Protein AF-A0A1C6A1F1-F1 (afdb_monomer_lite)

Sequence (235 aa):
MSYYTTGSGSIMLRIPSDTARRQLYDDLLGRYDRLCSEEMSQCGEQMAKSVQGEYQRRKCQMKRYDDPLWWLTTVLNDVGFVELERGMETDDFFIEMTYSGNYDERTVMDVLDMLVPYTQEGCISYIGEDNTYWRHQFVDGVWVKLRGQICYETPEQCRCQTFPQTHANLERLISEIRRHAIYDNRPYEKKARVLLEAYDQMDPDGVLLALTGRRLYEHEAAAGLWKEDKQEDKP

Foldseek 3Di:
DFWWKKKKKKFWFAQPDPVSLVVLLVLLLVVLVVVLVVVCVVDDPVCNVVSVVVSVVLNVQLVPDSDPQSNCQSLQVVQFKDDWDADDDDPIGMTIIIGGTGHDPVSNVSSVLSRLVGTPWMKMWMATPVRQIWMWTDDPSDTFIKHFDFAQDDDPPDPFDRQDPDPVSVVVLVVVLVVQLVPPPPD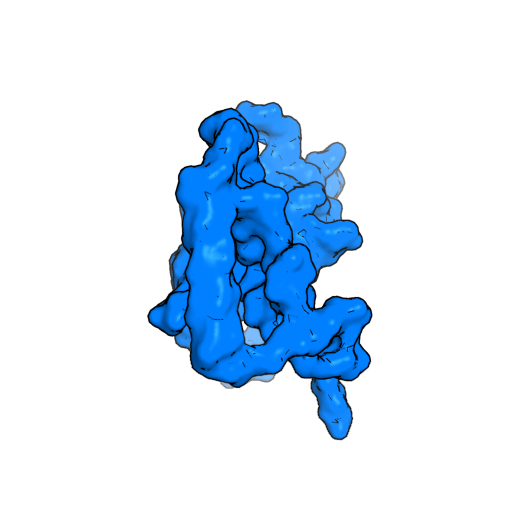PVQLVVQCVVCVVQVFPQSNSCSRRVGGVSVVRTDTGIDTDPPPPPDD

Secondary structure (DSSP, 8-state):
--EEEEEEEEEEE---SHHHHHHHHHHHHHHHHHHHHHHHHHS-HHHHHHHHHHHHHHHHHHTTSS-HHHHHHHHHHTTTEEEEEE-SS-SSEEEEEEEEEEE-HHHHHHHHHHHTTTEEEEEEEEEETT--EEEEEEETTEEEEEEEEEE---TTS-SS------HHHHHHHHHHHHHHHHT--S-HHHHHHHHHHHHHHT-HHHHHHHHHSS-GGGGT-EEEEEE--------

pLDDT: mean 81.48, std 15.09, range [32.06, 96.69]

Radius of gyration: 22.47 Å; chains: 1; bounding box: 50×49×61 Å

Structure (mmCIF, N/CA/C/O backbone):
data_AF-A0A1C6A1F1-F1
#
_entry.id   AF-A0A1C6A1F1-F1
#
loop_
_atom_site.group_PDB
_atom_site.id
_atom_site.type_symbol
_atom_site.label_atom_id
_atom_site.label_alt_id
_atom_site.label_comp_id
_atom_site.label_asym_id
_atom_site.label_entity_id
_atom_site.label_seq_id
_atom_site.pdbx_PDB_ins_code
_atom_site.Cartn_x
_atom_site.Cartn_y
_atom_site.Cartn_z
_atom_site.occupancy
_atom_site.B_iso_or_equiv
_atom_site.auth_seq_id
_atom_site.auth_comp_id
_atom_site.auth_asym_id
_atom_site.auth_atom_id
_atom_site.pdbx_PDB_model_num
ATOM 1 N N . MET A 1 1 ? 4.855 -14.636 12.598 1.00 49.34 1 MET A N 1
ATOM 2 C CA . MET A 1 1 ? 6.266 -14.254 12.822 1.00 49.34 1 MET A CA 1
ATOM 3 C C . MET A 1 1 ? 6.369 -12.786 12.469 1.00 49.34 1 MET A C 1
ATOM 5 O O . MET A 1 1 ? 5.962 -12.449 11.368 1.00 49.34 1 MET A O 1
ATOM 9 N N . SER A 1 2 ? 6.792 -11.925 13.395 1.00 55.84 2 SER A N 1
ATOM 10 C CA . SER A 1 2 ? 6.987 -10.502 13.102 1.00 55.84 2 SER A CA 1
ATOM 11 C C . SER A 1 2 ? 8.322 -10.327 12.390 1.00 55.84 2 SER A C 1
ATOM 13 O O . SER A 1 2 ? 9.361 -10.591 12.990 1.00 55.84 2 SER A O 1
ATOM 15 N N . TYR A 1 3 ? 8.282 -9.916 11.128 1.00 68.94 3 TYR A N 1
ATOM 16 C CA . TYR A 1 3 ? 9.466 -9.475 10.400 1.00 68.94 3 TYR A CA 1
ATOM 17 C C . TYR A 1 3 ? 9.586 -7.969 10.582 1.00 68.94 3 TYR A C 1
ATOM 19 O O . TYR A 1 3 ? 8.617 -7.247 10.332 1.00 68.94 3 TYR A O 1
ATOM 27 N N . TYR A 1 4 ? 10.744 -7.489 11.034 1.00 85.88 4 TYR A N 1
ATOM 28 C CA . TYR A 1 4 ? 10.993 -6.056 11.013 1.00 85.88 4 TYR A CA 1
ATOM 29 C C . TYR A 1 4 ? 11.152 -5.617 9.560 1.00 85.88 4 TYR A C 1
ATOM 31 O O . TYR A 1 4 ? 11.899 -6.232 8.793 1.00 85.88 4 TYR A O 1
ATOM 39 N N . THR A 1 5 ? 10.431 -4.568 9.178 1.00 88.12 5 THR A N 1
ATOM 40 C CA . THR A 1 5 ? 10.482 -4.034 7.821 1.00 88.12 5 THR A CA 1
ATOM 41 C C . THR A 1 5 ? 10.516 -2.521 7.844 1.00 88.12 5 THR A C 1
ATOM 43 O O . THR A 1 5 ? 9.922 -1.876 8.715 1.00 88.12 5 THR A O 1
ATOM 46 N N . THR A 1 6 ? 11.200 -1.964 6.857 1.00 90.69 6 THR A N 1
ATOM 47 C CA . THR A 1 6 ? 11.089 -0.554 6.503 1.00 90.69 6 THR A CA 1
ATOM 48 C C . THR A 1 6 ? 10.439 -0.437 5.139 1.00 90.69 6 THR A C 1
ATOM 50 O O . THR A 1 6 ? 10.477 -1.365 4.334 1.00 90.69 6 THR A O 1
ATOM 53 N N . GLY A 1 7 ? 9.813 0.693 4.863 1.00 88.06 7 GLY A N 1
ATOM 54 C CA . GLY A 1 7 ? 9.136 0.884 3.597 1.00 88.06 7 GLY A CA 1
ATOM 55 C C . GLY A 1 7 ? 8.760 2.326 3.357 1.00 88.06 7 GLY A C 1
ATOM 56 O O . GLY A 1 7 ? 8.962 3.195 4.203 1.00 88.06 7 GLY A O 1
ATOM 57 N N . SER A 1 8 ? 8.200 2.565 2.188 1.00 89.62 8 SER A N 1
ATOM 58 C CA . SER A 1 8 ? 7.602 3.839 1.828 1.00 89.62 8 SER A CA 1
ATOM 59 C C . SER A 1 8 ? 6.504 3.609 0.810 1.00 89.62 8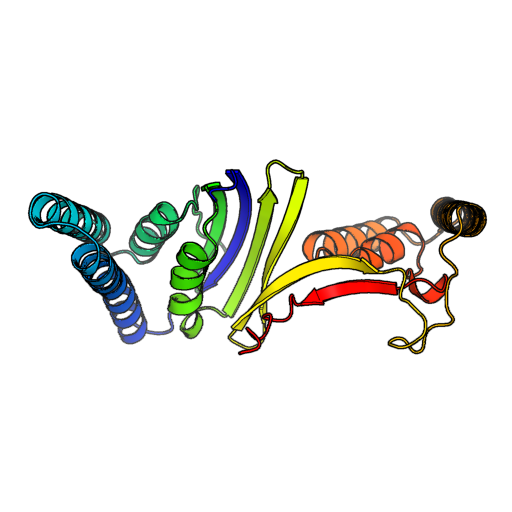 SER A C 1
ATOM 61 O O . SER A 1 8 ? 6.456 2.579 0.129 1.00 89.62 8 SER A O 1
ATOM 63 N N . GLY A 1 9 ? 5.597 4.562 0.707 1.00 88.62 9 GLY A N 1
ATOM 64 C CA . GLY A 1 9 ? 4.528 4.485 -0.258 1.00 88.62 9 GLY A CA 1
ATOM 65 C C . GLY A 1 9 ? 3.781 5.786 -0.404 1.00 88.62 9 GLY A C 1
ATOM 66 O O . GLY A 1 9 ? 3.998 6.753 0.325 1.00 88.62 9 GLY A O 1
ATOM 67 N N . SER A 1 10 ? 2.868 5.769 -1.356 1.00 90.38 10 SER A N 1
ATOM 68 C CA . SER A 1 10 ? 1.896 6.820 -1.545 1.00 90.38 10 SER A CA 1
ATOM 69 C C . SER A 1 10 ? 0.528 6.222 -1.818 1.00 90.38 10 SER A C 1
ATOM 71 O O . SER A 1 10 ? 0.393 5.134 -2.388 1.00 90.38 10 SER A O 1
ATOM 73 N N . ILE A 1 11 ? -0.503 6.934 -1.382 1.00 91.50 11 ILE A N 1
ATOM 74 C CA . ILE A 1 11 ? -1.892 6.621 -1.696 1.00 91.50 11 ILE A CA 1
ATOM 75 C C . ILE A 1 11 ? -2.579 7.918 -2.094 1.00 91.50 11 ILE A C 1
ATOM 77 O O . ILE A 1 11 ? -2.471 8.927 -1.400 1.00 91.50 11 ILE A O 1
ATOM 81 N N . MET A 1 12 ? -3.310 7.883 -3.201 1.00 90.94 12 MET A N 1
ATOM 82 C CA . MET A 1 12 ? -4.209 8.950 -3.609 1.00 90.94 12 MET A CA 1
ATOM 83 C C . MET A 1 12 ? -5.640 8.535 -3.284 1.00 90.94 12 MET A C 1
ATOM 85 O O . MET A 1 12 ? -6.178 7.607 -3.889 1.00 90.94 12 MET A O 1
ATOM 89 N N . LEU A 1 13 ? -6.262 9.226 -2.331 1.00 91.25 13 LEU A N 1
ATOM 90 C CA . LEU A 1 13 ? -7.656 9.012 -1.951 1.00 91.25 13 LEU A CA 1
ATOM 91 C C . LEU A 1 13 ? -8.539 10.142 -2.487 1.00 91.25 13 LEU A C 1
ATOM 93 O O . LEU A 1 13 ? -8.221 11.321 -2.349 1.00 91.25 13 LEU A O 1
ATOM 97 N N . ARG A 1 14 ? -9.707 9.795 -3.019 1.00 90.06 14 ARG A N 1
ATOM 98 C CA . ARG A 1 14 ? -10.750 10.739 -3.418 1.00 90.06 14 ARG A CA 1
ATOM 99 C C . ARG A 1 14 ? -11.950 10.592 -2.494 1.00 90.06 14 ARG A C 1
ATOM 101 O O . ARG A 1 14 ? -12.587 9.544 -2.443 1.00 90.06 14 ARG A O 1
ATOM 108 N N . ILE A 1 15 ? -12.287 11.670 -1.787 1.00 88.44 15 ILE A N 1
ATOM 109 C CA . ILE A 1 15 ? -13.460 11.742 -0.904 1.00 88.44 15 ILE A CA 1
ATOM 110 C C . ILE A 1 15 ? -14.465 12.708 -1.550 1.00 88.44 15 ILE A C 1
ATOM 112 O O . ILE A 1 15 ? -14.419 13.909 -1.295 1.00 88.44 15 ILE A O 1
ATOM 116 N N . PRO A 1 16 ? -15.367 12.221 -2.422 1.00 84.12 16 PRO A N 1
ATOM 117 C CA . PRO A 1 16 ? -16.111 13.075 -3.353 1.00 84.12 16 PRO A CA 1
ATOM 118 C C . PRO A 1 16 ? -17.238 13.897 -2.707 1.00 84.12 16 PRO A C 1
ATOM 120 O O . PRO A 1 16 ? -17.856 14.721 -3.375 1.00 84.12 16 PRO A O 1
ATOM 123 N N . SER A 1 17 ? -17.583 13.640 -1.441 1.00 88.44 17 SER A N 1
ATOM 124 C CA . SER A 1 17 ? -18.685 14.324 -0.758 1.00 88.44 17 SER A CA 1
ATOM 125 C C . SER A 1 17 ? -18.571 14.251 0.764 1.00 88.44 17 SER A C 1
ATOM 127 O O . SER A 1 17 ? -17.904 13.371 1.307 1.00 88.44 17 SER A O 1
ATOM 129 N N . ASP A 1 18 ? -19.325 15.101 1.468 1.00 89.50 18 ASP A N 1
ATOM 130 C CA . ASP A 1 18 ? -19.493 15.000 2.925 1.00 89.50 18 ASP A CA 1
ATOM 131 C C . ASP A 1 18 ? -20.097 13.662 3.372 1.00 89.50 18 ASP A C 1
ATOM 133 O O . ASP A 1 18 ? -19.816 13.192 4.472 1.00 89.50 18 ASP A O 1
ATOM 137 N N . THR A 1 19 ? -20.914 13.029 2.526 1.00 93.94 19 THR A N 1
ATOM 138 C CA . THR A 1 19 ? -21.465 11.698 2.821 1.00 93.94 19 THR A CA 1
ATOM 139 C C . THR A 1 19 ? -20.358 10.649 2.793 1.00 93.94 19 THR A C 1
ATOM 141 O O . THR A 1 19 ? -20.252 9.861 3.725 1.00 93.94 19 THR A O 1
ATOM 144 N N . ALA A 1 20 ? -19.483 10.694 1.783 1.00 91.94 20 ALA A N 1
ATOM 145 C CA . ALA A 1 20 ? -18.309 9.825 1.708 1.00 91.94 20 ALA A CA 1
ATOM 146 C C . ALA A 1 20 ? -17.328 10.090 2.863 1.00 91.94 20 ALA A C 1
ATOM 148 O O . ALA A 1 20 ? -16.776 9.153 3.426 1.00 91.94 20 ALA A O 1
ATOM 149 N N . ARG A 1 21 ? -17.163 11.355 3.275 1.00 92.75 21 ARG A N 1
ATOM 150 C CA . ARG A 1 21 ? -16.338 11.729 4.435 1.00 92.75 21 ARG A CA 1
ATOM 151 C C . ARG A 1 21 ? -16.862 11.121 5.738 1.00 92.75 21 ARG A C 1
ATOM 153 O O . ARG A 1 21 ? -16.075 10.616 6.532 1.00 92.75 21 ARG A O 1
ATOM 160 N N . ARG A 1 22 ? -18.181 11.164 5.956 1.00 94.75 22 ARG A N 1
ATOM 161 C CA . ARG A 1 22 ? -18.829 10.530 7.118 1.00 94.75 22 ARG A CA 1
ATOM 162 C C . ARG A 1 22 ? -18.717 9.012 7.066 1.00 94.75 22 ARG A C 1
ATOM 164 O O . ARG A 1 22 ? -18.390 8.417 8.081 1.00 94.75 22 ARG A O 1
ATOM 171 N N . GLN A 1 23 ? -18.919 8.417 5.891 1.00 96.12 23 GLN A N 1
ATOM 172 C CA . GLN A 1 23 ? -18.768 6.976 5.710 1.00 96.12 23 GLN A CA 1
ATOM 173 C C . GLN A 1 23 ? -17.343 6.524 6.044 1.00 96.12 23 GLN A C 1
ATOM 175 O O . GLN A 1 23 ? -17.185 5.620 6.850 1.00 96.12 23 GLN A O 1
ATOM 180 N N . LEU A 1 24 ? -16.316 7.217 5.536 1.00 95.25 24 LEU A N 1
ATOM 181 C CA . LEU A 1 24 ? -14.918 6.941 5.880 1.00 95.25 24 LEU A CA 1
ATOM 182 C C . LEU A 1 24 ? -14.694 6.998 7.396 1.00 95.25 24 LEU A C 1
ATOM 184 O O . LEU A 1 24 ? -14.075 6.109 7.972 1.00 95.25 24 LEU A O 1
ATOM 188 N N . TYR A 1 25 ? -15.202 8.037 8.056 1.00 95.94 25 TYR A N 1
ATOM 189 C CA . TYR A 1 25 ? -15.083 8.172 9.505 1.00 95.94 25 TYR A CA 1
ATOM 190 C C . TYR A 1 25 ? -15.749 7.011 10.265 1.00 95.94 25 TYR A C 1
ATOM 192 O O . TYR A 1 25 ? -15.160 6.467 11.204 1.00 95.94 25 TYR A O 1
ATOM 200 N N . ASP A 1 26 ? -16.951 6.613 9.848 1.00 96.56 26 ASP A N 1
ATOM 201 C CA . ASP A 1 26 ? -17.691 5.503 10.447 1.00 96.56 26 ASP A CA 1
ATOM 202 C C . ASP A 1 26 ? -17.008 4.151 10.176 1.00 96.56 26 ASP A C 1
ATOM 204 O O . ASP A 1 26 ? -16.921 3.330 11.090 1.00 96.56 26 ASP A O 1
ATOM 208 N N . ASP A 1 27 ? -16.446 3.943 8.982 1.00 96.31 27 ASP A N 1
ATOM 209 C CA . ASP A 1 27 ? -15.674 2.747 8.616 1.00 96.31 27 ASP A CA 1
ATOM 210 C C . ASP A 1 27 ? -14.410 2.620 9.491 1.00 96.31 27 ASP A C 1
ATOM 212 O O . ASP A 1 27 ? -14.129 1.551 10.046 1.00 96.31 27 ASP A O 1
ATOM 216 N N . LEU A 1 28 ? -13.683 3.727 9.700 1.00 96.19 28 LEU A N 1
ATOM 217 C CA . LEU A 1 28 ? -12.496 3.785 10.566 1.00 96.19 28 LEU A CA 1
ATOM 218 C C . LEU A 1 28 ? -12.846 3.510 12.039 1.00 96.19 28 LEU A C 1
ATOM 220 O O . LEU A 1 28 ? -12.138 2.763 12.720 1.00 96.19 28 LEU A O 1
ATOM 224 N N . LEU A 1 29 ? -13.956 4.059 12.550 1.00 96.38 29 LEU A N 1
ATOM 225 C CA . LEU A 1 29 ? -14.439 3.739 13.900 1.00 96.38 29 LEU A CA 1
ATOM 226 C C . LEU A 1 29 ? -14.899 2.283 14.016 1.00 96.38 29 LEU A C 1
ATOM 228 O O . LEU A 1 29 ? -14.601 1.628 15.019 1.00 96.38 29 LEU A O 1
ATOM 232 N N . GLY A 1 30 ? -15.617 1.794 13.006 1.00 96.12 30 GLY A N 1
ATOM 233 C CA . GLY A 1 30 ? -16.132 0.433 12.930 1.00 96.12 30 GLY A CA 1
ATOM 234 C C . GLY A 1 30 ? -15.011 -0.599 12.921 1.00 96.12 30 GLY A C 1
ATOM 235 O O . GLY A 1 30 ? -15.140 -1.646 13.555 1.00 96.12 30 GLY 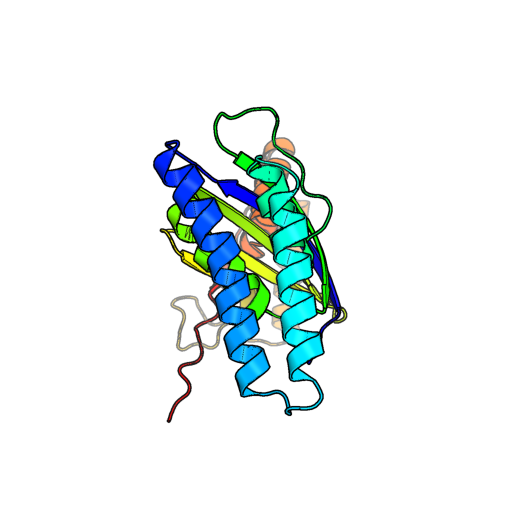A O 1
ATOM 236 N N . ARG A 1 31 ? -13.862 -0.282 12.310 1.00 95.56 31 ARG A N 1
ATOM 237 C CA . ARG A 1 31 ? -12.654 -1.112 12.391 1.00 95.56 31 ARG A CA 1
ATOM 238 C C . ARG A 1 31 ? -12.232 -1.376 13.835 1.00 95.56 31 ARG A C 1
ATOM 240 O O . ARG A 1 31 ? -11.997 -2.530 14.182 1.00 95.56 31 ARG A O 1
ATOM 247 N N . TYR A 1 32 ? -12.174 -0.354 14.691 1.00 96.69 32 TYR A N 1
ATOM 248 C CA . TYR A 1 32 ? -11.817 -0.553 16.100 1.00 96.69 32 TYR A CA 1
ATOM 249 C C . TYR A 1 32 ? -12.825 -1.428 16.848 1.00 96.69 32 TYR A C 1
ATOM 251 O O . TYR A 1 32 ? -12.426 -2.216 17.701 1.00 96.69 32 TYR A O 1
ATOM 259 N N . ASP A 1 33 ? -14.114 -1.322 16.522 1.00 96.00 33 ASP A N 1
ATOM 260 C CA . ASP A 1 33 ? -15.147 -2.171 17.123 1.00 96.00 33 ASP A CA 1
ATOM 261 C C . ASP A 1 33 ? -15.016 -3.639 16.682 1.00 96.00 33 ASP A C 1
ATOM 263 O O . ASP A 1 33 ? -15.147 -4.545 17.513 1.00 96.00 33 ASP A O 1
ATOM 267 N N . ARG A 1 34 ? -14.693 -3.885 15.402 1.00 95.56 34 ARG A N 1
ATOM 268 C CA . ARG A 1 34 ? -14.393 -5.232 14.887 1.00 95.56 34 ARG A CA 1
ATOM 269 C C . ARG A 1 34 ? -13.163 -5.832 15.562 1.00 95.56 34 ARG A C 1
ATOM 271 O O . ARG A 1 34 ? -13.275 -6.906 16.144 1.00 95.56 34 ARG A O 1
ATOM 278 N N . LEU A 1 35 ? -12.034 -5.118 15.567 1.00 94.56 35 LEU A N 1
ATOM 279 C CA . LEU A 1 35 ? -10.788 -5.587 16.187 1.00 94.56 35 LEU A CA 1
ATOM 280 C C . LEU A 1 35 ? -10.961 -5.858 17.686 1.00 94.56 35 LEU A C 1
ATOM 282 O O . LEU A 1 35 ? -10.537 -6.899 18.180 1.00 94.56 35 LEU A O 1
ATOM 286 N N . CYS A 1 36 ? -11.670 -4.972 18.396 1.00 95.12 36 CYS A N 1
ATOM 287 C CA . CYS A 1 36 ? -11.999 -5.191 19.799 1.00 95.12 36 CYS A CA 1
ATOM 288 C C . CYS A 1 36 ? -12.804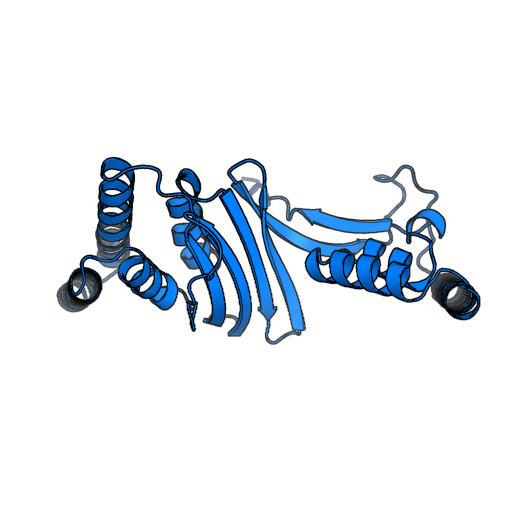 -6.479 19.986 1.00 95.12 36 CYS A C 1
ATOM 290 O O . CYS A 1 36 ? -12.528 -7.234 20.910 1.00 95.12 36 CYS A O 1
ATOM 292 N N . SER A 1 37 ? -13.793 -6.741 19.131 1.00 94.12 37 SER A N 1
ATOM 293 C CA . SER A 1 37 ? -14.625 -7.949 19.220 1.00 94.12 37 SER A CA 1
ATOM 294 C C . SER A 1 37 ? -13.825 -9.225 18.929 1.00 94.12 37 SER A C 1
ATOM 296 O O . SER A 1 37 ? -13.974 -10.219 19.640 1.00 94.12 37 SER A O 1
ATOM 298 N N . GLU A 1 38 ? -12.953 -9.190 17.919 1.00 93.62 38 GLU A N 1
ATOM 299 C CA . GLU A 1 38 ? -12.065 -10.299 17.556 1.00 93.62 38 GLU A CA 1
ATOM 300 C C . GLU A 1 38 ? -11.089 -10.636 18.688 1.00 93.62 38 GLU A C 1
ATOM 302 O O . GLU A 1 38 ? -10.998 -11.794 19.097 1.00 93.62 38 GLU A O 1
ATOM 307 N N . GLU A 1 39 ? -10.417 -9.638 19.259 1.00 93.62 39 GLU A N 1
ATOM 308 C CA . GLU A 1 39 ? -9.471 -9.846 20.357 1.00 93.62 39 GLU A CA 1
ATOM 309 C C . GLU A 1 39 ? -10.180 -10.278 21.648 1.00 93.62 39 GLU A C 1
ATOM 311 O O . GLU A 1 39 ? -9.727 -11.191 22.341 1.00 93.62 39 GLU A O 1
ATOM 316 N N . MET A 1 40 ? -11.357 -9.710 21.931 1.00 92.75 40 MET A N 1
ATOM 317 C CA . MET A 1 40 ? -12.192 -10.119 23.064 1.00 92.75 40 MET A CA 1
ATOM 318 C C . MET A 1 40 ? -12.627 -11.584 22.974 1.00 92.75 40 MET A C 1
ATOM 320 O O . MET A 1 40 ? -12.724 -12.241 24.007 1.00 92.75 40 MET A O 1
ATOM 324 N N . SER A 1 41 ? -12.852 -12.110 21.764 1.00 91.62 41 SER A N 1
ATOM 325 C CA . SER A 1 41 ? -13.203 -13.523 21.555 1.00 91.62 41 SER A CA 1
ATOM 326 C C . SER A 1 41 ? -12.051 -14.493 21.846 1.00 91.62 41 SER A C 1
ATOM 328 O O . SER A 1 41 ? -12.285 -15.680 22.072 1.00 91.62 41 SER A O 1
ATOM 330 N N . GLN A 1 42 ? -10.815 -13.988 21.861 1.00 89.38 42 GLN A N 1
ATOM 331 C CA . GLN A 1 42 ? -9.594 -14.770 22.055 1.00 89.38 42 GLN A CA 1
ATOM 332 C C . GLN A 1 42 ? -8.975 -14.557 23.446 1.00 89.38 42 GLN A C 1
ATOM 334 O O . GLN A 1 42 ? -8.177 -15.378 23.898 1.00 89.38 42 GLN A O 1
ATOM 339 N N . CYS A 1 43 ? -9.335 -13.474 24.143 1.00 88.12 43 CYS A N 1
ATOM 340 C CA . CYS A 1 43 ? -8.773 -13.123 25.444 1.00 88.12 43 CYS A CA 1
ATOM 341 C C . CYS A 1 43 ? -9.593 -13.690 26.622 1.00 88.12 43 CYS A C 1
ATOM 343 O O . CYS A 1 43 ? -10.813 -13.834 26.558 1.00 88.12 43 CYS A O 1
ATOM 345 N N . GLY A 1 44 ? -8.923 -14.004 27.736 1.00 86.44 44 GLY A N 1
ATOM 346 C CA . GLY A 1 44 ? -9.594 -14.436 28.969 1.00 86.44 44 GLY A CA 1
ATOM 347 C C . GLY A 1 44 ? -10.249 -13.276 29.734 1.00 86.44 44 GLY A C 1
ATOM 348 O O . GLY A 1 44 ? -9.860 -12.117 29.579 1.00 86.44 44 GLY A O 1
ATOM 349 N N . GLU A 1 45 ? -11.183 -13.584 30.644 1.00 84.19 45 GLU A N 1
ATOM 350 C CA . GLU A 1 45 ? -11.935 -12.589 31.442 1.00 84.19 45 GLU A CA 1
ATOM 351 C C . GLU A 1 45 ? -11.047 -11.558 32.160 1.00 84.19 45 GLU A C 1
ATOM 353 O O . GLU A 1 45 ? -11.435 -10.404 32.344 1.00 84.19 45 GLU A O 1
ATOM 358 N N . GLN A 1 46 ? -9.832 -11.956 32.546 1.00 85.88 46 GLN A N 1
ATOM 359 C CA . GLN A 1 46 ? -8.867 -11.082 33.215 1.00 85.88 46 GLN A CA 1
ATOM 360 C C . GLN A 1 46 ? -8.318 -9.973 32.299 1.00 85.88 46 GLN A C 1
ATOM 362 O O . GLN A 1 46 ? -8.004 -8.889 32.787 1.00 85.88 46 GLN A O 1
ATOM 367 N N . MET A 1 47 ? -8.229 -10.211 30.984 1.00 90.38 47 MET A N 1
ATOM 368 C CA . MET A 1 47 ? -7.711 -9.246 30.001 1.00 90.38 47 MET A CA 1
ATOM 369 C C . MET A 1 47 ? -8.813 -8.410 29.343 1.00 90.38 47 MET A C 1
ATOM 371 O O . MET A 1 47 ? -8.528 -7.312 28.866 1.00 90.38 47 MET A O 1
ATOM 375 N N . ALA A 1 48 ? -10.068 -8.861 29.398 1.00 90.56 48 ALA A N 1
ATOM 376 C CA . ALA A 1 48 ? -11.216 -8.231 28.744 1.00 90.56 48 ALA A CA 1
ATOM 377 C C . ALA A 1 48 ? -11.329 -6.710 28.986 1.00 90.56 48 ALA A C 1
ATOM 379 O O . ALA A 1 48 ? -11.476 -5.920 28.054 1.00 90.56 48 ALA A O 1
ATOM 380 N N . LYS A 1 49 ? -11.193 -6.264 30.244 1.00 91.25 49 LYS A N 1
ATOM 381 C CA . LYS A 1 49 ? -11.248 -4.828 30.586 1.00 91.25 49 LYS A CA 1
ATOM 382 C C . LYS A 1 49 ? -10.086 -4.027 29.993 1.00 91.25 49 LYS A C 1
ATOM 384 O O . LYS A 1 49 ? -10.265 -2.856 29.665 1.00 91.25 49 LYS A O 1
ATOM 389 N N . SER A 1 50 ? -8.907 -4.640 29.883 1.00 93.56 50 SER A N 1
ATOM 390 C CA . SER A 1 50 ? -7.714 -4.004 29.314 1.00 93.56 50 SER A CA 1
ATOM 391 C C . SER A 1 50 ? -7.875 -3.803 27.811 1.00 93.56 50 SER A C 1
ATOM 393 O O . SER A 1 50 ? -7.713 -2.682 27.335 1.00 93.56 50 SER A O 1
ATOM 395 N N . VAL A 1 51 ? -8.281 -4.864 27.105 1.00 93.81 51 VAL A N 1
ATOM 396 C CA . VAL A 1 51 ? -8.553 -4.862 25.660 1.00 93.81 51 VAL A CA 1
ATOM 397 C C . VAL A 1 51 ? -9.601 -3.801 25.328 1.00 93.81 51 VAL A C 1
ATOM 399 O O . VAL A 1 51 ? -9.339 -2.875 24.563 1.00 93.81 51 VAL A O 1
ATOM 402 N N . GLN A 1 52 ? -10.758 -3.836 25.995 1.00 94.25 52 GLN A N 1
ATOM 403 C CA . GLN A 1 52 ? -11.809 -2.844 25.769 1.00 94.25 52 GLN A CA 1
ATOM 404 C C . GLN A 1 52 ? -11.327 -1.412 26.054 1.00 94.25 52 GLN A C 1
ATOM 406 O O . GLN A 1 52 ? -11.612 -0.492 25.285 1.00 94.25 52 GLN A O 1
ATOM 411 N N . GLY A 1 53 ? -10.578 -1.209 27.142 1.00 95.81 53 GLY A N 1
ATOM 412 C CA . GLY A 1 53 ? -10.010 0.094 27.483 1.00 95.81 53 GLY A CA 1
ATOM 413 C C . GLY A 1 53 ? -9.031 0.612 26.427 1.00 95.81 53 GLY A C 1
ATOM 414 O O . GLY A 1 53 ? -9.017 1.807 26.138 1.00 95.81 53 GLY A O 1
ATOM 415 N N . GLU A 1 54 ? -8.239 -0.269 25.820 1.00 95.75 54 GLU A N 1
ATOM 416 C CA . GLU A 1 54 ? -7.302 0.082 24.759 1.00 95.75 54 GLU A CA 1
ATOM 417 C C . GLU A 1 54 ? -8.007 0.554 23.488 1.00 95.75 54 GLU A C 1
ATOM 419 O O . GLU A 1 54 ? -7.731 1.665 23.029 1.00 95.75 54 GLU A O 1
ATOM 424 N N . TYR A 1 55 ? -8.972 -0.210 22.971 1.00 96.06 55 TYR A N 1
ATOM 425 C CA . TYR A 1 55 ? -9.723 0.196 21.780 1.00 96.06 55 TYR A CA 1
ATOM 426 C C . TYR A 1 55 ? -10.523 1.482 22.011 1.00 96.06 55 TYR A C 1
ATOM 428 O O . TYR A 1 55 ? -10.578 2.341 21.130 1.00 96.06 55 TYR A O 1
ATOM 436 N N . GLN A 1 56 ? -11.071 1.694 23.215 1.00 96.06 56 GLN A N 1
ATOM 437 C CA . GLN A 1 56 ? -11.710 2.971 23.549 1.00 96.06 56 GLN A CA 1
ATOM 438 C C . GLN A 1 56 ? -10.717 4.140 23.548 1.00 96.06 56 GLN A C 1
ATOM 440 O O . GLN A 1 56 ? -11.056 5.217 23.057 1.00 96.06 56 GLN A O 1
ATOM 445 N N . ARG A 1 57 ? -9.479 3.950 24.030 1.00 96.50 57 ARG A N 1
ATOM 446 C CA . ARG A 1 57 ? -8.434 4.986 23.938 1.00 96.50 57 ARG A CA 1
ATOM 447 C C . ARG A 1 57 ? -8.103 5.329 22.487 1.00 96.50 57 ARG A C 1
ATOM 449 O O . ARG A 1 57 ? -8.057 6.516 22.168 1.00 96.50 57 ARG A O 1
ATOM 456 N N . ARG A 1 58 ? -7.949 4.327 21.613 1.00 95.38 58 ARG A N 1
ATOM 457 C CA . ARG A 1 58 ? -7.687 4.542 20.177 1.00 95.38 58 ARG A CA 1
ATOM 458 C C . ARG A 1 58 ? -8.833 5.305 19.501 1.00 95.38 58 ARG A C 1
ATOM 460 O O . ARG A 1 58 ? -8.599 6.327 18.857 1.00 95.38 58 ARG A O 1
ATOM 467 N N . LYS A 1 59 ? -10.091 4.924 19.766 1.00 96.38 59 LYS A N 1
ATOM 468 C CA . LYS A 1 59 ? -11.274 5.672 19.290 1.00 96.38 59 LYS A CA 1
ATOM 469 C C . LYS A 1 59 ? -11.280 7.120 19.789 1.00 96.38 59 LYS A C 1
ATOM 471 O O . LYS A 1 59 ? -11.564 8.029 19.013 1.00 96.38 59 LYS A O 1
ATOM 476 N N . CYS A 1 60 ? -10.970 7.360 21.063 1.00 96.00 60 CYS A N 1
ATOM 477 C CA . CYS A 1 60 ? -10.888 8.715 21.620 1.00 96.00 60 CYS A CA 1
ATOM 478 C C . CYS A 1 60 ? -9.771 9.551 20.977 1.00 96.00 60 CYS A C 1
ATOM 480 O O . CYS A 1 60 ? -9.969 10.742 20.745 1.00 96.00 60 CYS A O 1
ATOM 482 N N . GLN A 1 61 ? -8.623 8.945 20.666 1.00 95.38 61 GLN A N 1
ATOM 483 C CA . GLN A 1 61 ? -7.523 9.615 19.971 1.00 95.38 61 GLN A CA 1
ATOM 484 C C . GLN A 1 61 ? -7.928 10.047 18.559 1.00 95.38 61 GLN A C 1
ATOM 486 O O . GLN A 1 61 ? -7.707 11.200 18.185 1.00 95.38 61 GLN A O 1
ATOM 491 N N . MET A 1 62 ? -8.582 9.162 17.807 1.00 95.81 62 MET A N 1
ATOM 492 C CA . MET A 1 62 ? -9.061 9.473 16.460 1.00 95.81 62 MET A CA 1
ATOM 493 C C . MET A 1 62 ? -10.100 10.606 16.474 1.00 95.81 62 MET A C 1
ATOM 495 O O . MET A 1 62 ? -10.028 11.530 15.673 1.00 95.81 62 MET A O 1
ATOM 499 N N . LYS A 1 63 ? -11.012 10.591 17.455 1.00 95.62 63 LYS A N 1
ATOM 500 C CA . LYS A 1 63 ? -12.069 11.603 17.658 1.00 95.62 63 LYS A CA 1
ATOM 501 C C . LYS A 1 63 ? -11.569 12.992 18.059 1.00 95.62 63 LYS A C 1
ATOM 503 O O . LYS A 1 63 ? -12.374 13.913 18.171 1.00 95.62 63 LYS A O 1
ATOM 508 N N . ARG A 1 64 ? -10.272 13.147 18.337 1.00 94.75 64 ARG A N 1
ATOM 509 C CA . ARG A 1 64 ? -9.707 14.391 18.871 1.00 94.75 64 ARG A CA 1
ATOM 510 C C . ARG A 1 64 ? -9.846 15.573 17.909 1.00 94.75 64 ARG A C 1
ATOM 512 O O . ARG A 1 64 ? -10.034 16.692 18.379 1.00 94.75 64 ARG A O 1
ATOM 519 N N . TYR A 1 65 ? -9.761 15.324 16.604 1.00 92.56 65 TYR A N 1
ATOM 520 C CA . TYR A 1 65 ? -9.916 16.342 15.568 1.00 92.56 65 TYR A CA 1
ATOM 521 C C . TYR A 1 65 ? -10.868 15.837 14.478 1.00 92.56 65 TYR A C 1
ATOM 523 O O . TYR A 1 65 ? -10.806 14.670 14.103 1.00 92.56 65 TYR A O 1
ATOM 531 N N . ASP A 1 66 ? -11.755 16.706 13.987 1.00 90.44 66 ASP A N 1
ATOM 532 C CA . ASP A 1 66 ? -12.655 16.436 12.851 1.00 90.44 66 ASP A CA 1
ATOM 533 C C . ASP A 1 66 ? -11.922 16.733 11.534 1.00 90.44 66 ASP A C 1
ATOM 535 O O . ASP A 1 66 ? -12.201 17.717 10.852 1.00 90.44 66 ASP A O 1
ATOM 539 N N . ASP A 1 67 ? -10.902 15.927 11.239 1.00 89.38 67 ASP A N 1
ATOM 540 C CA . ASP A 1 67 ? -10.047 16.076 10.064 1.00 89.38 67 ASP A CA 1
ATOM 541 C C . ASP A 1 67 ? -9.689 14.694 9.478 1.00 89.38 67 ASP A C 1
ATOM 543 O O . ASP A 1 67 ? -9.142 13.856 10.201 1.00 89.38 67 ASP A O 1
ATOM 547 N N . PRO A 1 68 ? -9.961 14.428 8.182 1.00 89.88 68 PRO A N 1
ATOM 548 C CA . PRO A 1 68 ? -9.686 13.125 7.578 1.00 89.88 68 PRO A CA 1
ATOM 549 C C . PRO A 1 68 ? -8.219 12.709 7.607 1.00 89.88 68 PRO A C 1
ATOM 551 O O . PRO A 1 68 ? -7.937 11.527 7.801 1.00 89.88 68 PRO A O 1
ATOM 554 N N . LEU A 1 69 ? -7.284 13.655 7.459 1.00 88.56 69 LEU A N 1
ATOM 555 C CA . LEU A 1 69 ? -5.860 13.335 7.539 1.00 88.56 69 LEU A CA 1
ATOM 556 C C . LEU A 1 69 ? -5.502 12.873 8.955 1.00 88.56 69 LEU A C 1
ATOM 558 O O . LEU A 1 69 ? -4.825 11.863 9.106 1.00 88.56 69 LEU A O 1
ATOM 562 N N . TRP A 1 70 ? -6.014 13.532 9.998 1.00 92.50 70 TRP A N 1
ATOM 563 C CA . TRP A 1 70 ? -5.835 13.073 11.378 1.00 92.50 70 TRP A CA 1
ATOM 564 C C . TRP A 1 70 ? -6.382 11.660 11.622 1.00 92.50 70 TRP A C 1
ATOM 566 O O . TRP A 1 70 ? -5.727 10.847 12.288 1.00 92.50 70 TRP A O 1
ATOM 576 N N . TRP A 1 71 ? -7.573 11.351 11.102 1.00 94.12 71 TRP A N 1
ATOM 577 C CA . TRP A 1 71 ? -8.173 10.023 11.263 1.00 94.12 71 TRP A CA 1
ATOM 578 C C . TRP A 1 71 ? -7.318 8.944 10.606 1.00 94.12 71 TRP A C 1
ATOM 580 O O . TRP A 1 71 ? -6.990 7.946 11.249 1.00 94.12 71 TRP A O 1
ATOM 590 N N . LEU A 1 72 ? -6.911 9.184 9.357 1.00 92.75 72 LEU A N 1
ATOM 591 C CA . LEU A 1 72 ? -6.060 8.281 8.587 1.00 92.75 72 LEU A CA 1
ATOM 592 C C . LEU A 1 72 ? -4.699 8.103 9.257 1.00 92.75 72 LEU A C 1
ATOM 594 O O . LEU A 1 72 ? -4.290 6.968 9.464 1.00 92.75 72 LEU A O 1
ATOM 598 N N . THR A 1 73 ? -4.051 9.184 9.695 1.00 91.94 73 THR A N 1
ATOM 599 C CA . THR A 1 73 ? -2.793 9.130 10.456 1.00 91.94 73 THR A CA 1
ATOM 600 C C . THR A 1 73 ? -2.928 8.286 11.713 1.00 91.94 73 THR A C 1
ATOM 602 O O . THR A 1 73 ? -2.059 7.470 11.996 1.00 91.94 73 THR A O 1
ATOM 605 N N . THR A 1 74 ? -4.025 8.425 12.460 1.00 93.75 74 THR A N 1
ATOM 606 C CA . THR A 1 74 ? -4.238 7.619 13.672 1.00 93.75 74 THR A CA 1
ATOM 607 C C . THR A 1 74 ? -4.332 6.128 13.336 1.00 93.75 74 THR A C 1
ATOM 609 O O . THR A 1 74 ? -3.655 5.318 13.962 1.00 93.75 74 THR A O 1
ATOM 612 N N . VAL A 1 75 ? -5.125 5.763 12.326 1.00 94.44 75 VAL A N 1
ATOM 613 C CA . VAL A 1 75 ? -5.361 4.356 11.960 1.00 94.44 75 VAL A CA 1
ATOM 614 C C . VAL A 1 75 ? -4.162 3.720 11.249 1.00 94.44 75 VAL A C 1
ATOM 616 O O . VAL A 1 75 ? -3.855 2.557 11.501 1.00 94.44 75 VAL A O 1
ATOM 619 N N . LEU A 1 76 ? -3.469 4.458 10.383 1.00 92.94 76 LEU A N 1
ATOM 620 C CA . LEU A 1 76 ? -2.291 3.977 9.656 1.00 92.94 76 LEU A CA 1
ATOM 621 C C . LEU A 1 76 ? -1.078 3.823 10.589 1.00 92.94 76 LEU A C 1
ATOM 623 O O . LEU A 1 76 ? -0.333 2.849 10.458 1.00 92.94 76 LEU A O 1
ATOM 627 N N . ASN A 1 77 ? -0.936 4.697 11.593 1.00 92.69 77 ASN A N 1
ATOM 628 C CA . ASN A 1 77 ? 0.078 4.536 12.638 1.00 92.69 77 ASN A CA 1
ATOM 629 C C . ASN A 1 77 ? -0.098 3.234 13.432 1.00 92.69 77 ASN A C 1
ATOM 631 O O . ASN A 1 77 ? 0.894 2.596 13.783 1.00 92.69 77 ASN A O 1
ATOM 635 N N . ASP A 1 78 ? -1.339 2.797 13.675 1.00 91.94 78 ASP A N 1
ATOM 636 C CA . ASP A 1 78 ? -1.610 1.551 14.406 1.00 91.94 78 ASP A CA 1
ATOM 637 C C . ASP A 1 78 ? -1.095 0.294 13.683 1.00 91.94 78 ASP A C 1
ATOM 639 O O . ASP A 1 78 ? -0.972 -0.756 14.316 1.00 91.94 78 ASP A O 1
ATOM 643 N N . VAL A 1 79 ? -0.821 0.374 12.375 1.00 90.81 79 VAL A N 1
ATOM 644 C CA . VAL A 1 79 ? -0.338 -0.756 11.560 1.00 90.81 79 VAL A CA 1
ATOM 645 C C . VAL A 1 79 ? 1.102 -0.580 11.062 1.00 90.81 79 VAL A C 1
ATOM 647 O O . VAL A 1 79 ? 1.587 -1.409 10.295 1.00 90.81 79 VAL A O 1
ATOM 650 N N . GLY A 1 80 ? 1.809 0.456 11.531 1.00 90.50 80 GLY A N 1
ATOM 651 C CA . GLY A 1 80 ? 3.250 0.642 11.309 1.00 90.50 80 GLY A CA 1
ATOM 652 C C . GLY A 1 80 ? 3.642 1.683 10.256 1.00 90.50 80 GLY A C 1
ATOM 653 O O . GLY A 1 80 ? 4.837 1.852 10.001 1.00 90.50 80 GLY A O 1
ATOM 654 N N . PHE A 1 81 ? 2.681 2.399 9.664 1.00 91.50 81 PHE A N 1
ATOM 655 C CA . PHE A 1 81 ? 3.002 3.586 8.869 1.00 91.50 81 PHE A CA 1
ATOM 656 C C . PHE A 1 81 ? 3.377 4.749 9.784 1.00 91.50 81 PHE A C 1
ATOM 658 O O . PHE A 1 81 ? 2.844 4.886 10.876 1.00 91.50 81 PHE A O 1
ATOM 665 N N . VAL A 1 82 ? 4.308 5.581 9.349 1.00 86.25 82 VAL A N 1
ATOM 666 C CA . VAL A 1 82 ? 4.809 6.758 10.055 1.00 86.25 82 VAL A CA 1
ATOM 667 C C . VAL A 1 82 ? 5.001 7.886 9.041 1.00 86.25 82 VAL A C 1
ATOM 669 O O . VAL A 1 82 ? 5.106 7.625 7.847 1.00 86.25 82 VAL A O 1
ATOM 672 N N . GLU A 1 83 ? 5.037 9.137 9.510 1.00 82.81 83 GLU A N 1
ATOM 673 C CA . GLU A 1 83 ? 5.307 10.318 8.664 1.00 82.81 83 GLU A CA 1
ATOM 674 C C . GLU A 1 83 ? 4.327 10.463 7.487 1.00 82.81 83 GLU A C 1
ATOM 676 O O . GLU A 1 83 ? 4.702 10.364 6.325 1.00 82.81 83 GLU A O 1
ATOM 681 N N . LEU A 1 84 ? 3.045 10.680 7.797 1.00 85.12 84 LEU A N 1
ATOM 682 C CA . LEU A 1 84 ? 2.020 10.904 6.781 1.00 85.12 84 LEU A CA 1
ATOM 683 C C . LEU A 1 84 ? 1.966 12.381 6.386 1.00 85.12 84 LEU A C 1
ATOM 685 O O . LEU A 1 84 ? 1.586 13.227 7.202 1.00 85.12 84 LEU A O 1
ATOM 689 N N . GLU A 1 85 ? 2.285 12.678 5.131 1.00 81.06 85 GLU A N 1
ATOM 690 C CA . GLU A 1 85 ? 2.285 14.039 4.592 1.00 81.06 85 GLU A CA 1
ATOM 691 C C . GLU A 1 85 ? 1.250 14.206 3.484 1.00 81.06 85 GLU A C 1
ATOM 693 O O . GLU A 1 85 ? 1.040 13.321 2.657 1.00 81.06 85 GLU A O 1
ATOM 698 N N . ARG A 1 86 ? 0.579 15.364 3.473 1.00 79.94 86 ARG A N 1
ATOM 699 C CA . ARG A 1 86 ? -0.415 15.693 2.451 1.00 79.94 86 ARG A CA 1
ATOM 700 C C . ARG A 1 86 ? 0.266 16.331 1.247 1.00 79.94 86 ARG A C 1
ATOM 702 O O . ARG A 1 86 ? 0.938 17.348 1.398 1.00 79.94 86 ARG A O 1
ATOM 709 N N . GLY A 1 87 ? 0.013 15.792 0.058 1.00 68.62 87 GLY A N 1
ATOM 710 C CA . GLY A 1 87 ? 0.440 16.403 -1.198 1.00 68.62 87 GLY A CA 1
ATOM 711 C C . GLY A 1 87 ? -0.140 17.803 -1.390 1.00 68.62 87 GLY A C 1
ATOM 712 O O . GLY A 1 87 ? -1.269 18.090 -0.993 1.00 68.62 87 GLY A O 1
ATOM 713 N N . MET A 1 88 ? 0.645 18.679 -2.014 1.00 59.22 88 MET A N 1
ATOM 714 C CA . MET A 1 88 ? 0.349 20.114 -2.130 1.00 59.22 88 MET A CA 1
ATOM 715 C C . MET A 1 88 ? -0.480 20.480 -3.377 1.00 59.22 88 MET A C 1
ATOM 717 O O . MET A 1 88 ? -0.821 21.649 -3.545 1.00 59.22 88 MET A O 1
ATOM 721 N N . GLU A 1 89 ? -0.789 19.521 -4.260 1.00 55.66 89 GLU A N 1
ATOM 722 C CA . GLU A 1 89 ? -1.179 19.823 -5.651 1.00 55.66 89 GLU A CA 1
ATOM 723 C C . GLU A 1 89 ? -2.606 19.411 -6.069 1.00 55.66 89 GLU A C 1
ATOM 725 O O . GLU A 1 89 ? -3.031 19.786 -7.162 1.00 55.66 89 GLU A O 1
ATOM 730 N N . THR A 1 90 ? -3.383 18.694 -5.245 1.00 57.97 90 THR A N 1
ATOM 731 C CA . THR A 1 90 ? -4.684 18.129 -5.671 1.00 57.97 90 THR A CA 1
ATOM 732 C C . THR A 1 90 ? -5.817 18.317 -4.658 1.00 57.97 90 THR A C 1
ATOM 734 O O . THR A 1 90 ? -5.590 18.285 -3.452 1.00 57.97 90 THR A O 1
ATOM 737 N N . ASP A 1 91 ? -7.060 18.432 -5.152 1.00 60.19 91 ASP A N 1
ATOM 738 C CA . ASP A 1 91 ? -8.288 18.275 -4.340 1.00 60.19 91 ASP A CA 1
ATOM 739 C C . ASP A 1 91 ? -8.402 16.853 -3.746 1.00 60.19 91 ASP A C 1
ATOM 741 O O . ASP A 1 91 ? -9.089 16.623 -2.747 1.00 60.19 91 ASP A O 1
ATOM 745 N N . ASP A 1 92 ? -7.704 15.895 -4.361 1.00 70.62 92 ASP A N 1
ATOM 746 C CA . ASP A 1 92 ? -7.532 14.534 -3.872 1.00 70.62 92 ASP A CA 1
ATOM 747 C C . ASP A 1 92 ? -6.535 14.494 -2.697 1.00 70.62 92 ASP A C 1
ATOM 749 O O . ASP A 1 92 ? -5.553 15.237 -2.640 1.00 70.62 92 ASP A O 1
ATOM 753 N N . PHE A 1 93 ? -6.779 13.601 -1.740 1.00 78.81 93 PHE A N 1
ATOM 754 C CA . PHE A 1 93 ? -5.894 13.339 -0.609 1.00 78.81 93 PHE A CA 1
ATOM 755 C C . PHE A 1 93 ? -4.730 12.467 -1.075 1.00 78.81 93 PHE A C 1
ATOM 757 O O . PHE A 1 93 ? -4.769 11.243 -0.951 1.00 78.81 93 PHE A O 1
ATOM 764 N N . PHE A 1 94 ? -3.696 13.102 -1.615 1.00 84.44 94 PHE A N 1
ATOM 765 C CA . PHE A 1 94 ? -2.405 12.455 -1.797 1.00 84.44 94 PHE A CA 1
ATOM 766 C C . PHE A 1 94 ? -1.693 12.366 -0.448 1.00 84.44 94 PHE A C 1
ATOM 768 O O . PHE A 1 94 ? -1.518 13.385 0.224 1.00 84.44 94 PHE A O 1
ATOM 775 N N . ILE A 1 95 ? -1.335 11.153 -0.044 1.00 86.19 95 ILE A N 1
ATOM 776 C CA . ILE A 1 95 ? -0.660 10.865 1.217 1.00 86.19 95 ILE A CA 1
ATOM 777 C C . ILE A 1 95 ? 0.640 10.150 0.894 1.00 86.19 95 ILE A C 1
ATOM 779 O O . ILE A 1 95 ? 0.604 9.030 0.384 1.00 86.19 95 ILE A O 1
ATOM 783 N N . GLU A 1 96 ? 1.763 10.777 1.220 1.00 86.38 96 GLU A N 1
ATOM 784 C CA . GLU A 1 96 ? 3.059 10.102 1.286 1.00 86.38 96 GLU A CA 1
ATOM 785 C C . GLU A 1 96 ? 3.238 9.519 2.682 1.00 86.38 96 GLU A C 1
ATOM 787 O O . GLU A 1 96 ? 2.799 10.116 3.665 1.00 86.38 96 GLU A O 1
ATOM 792 N N . MET A 1 97 ? 3.820 8.327 2.768 1.00 88.31 97 MET A N 1
ATOM 793 C CA . MET A 1 97 ? 3.985 7.612 4.028 1.00 88.31 97 MET A CA 1
ATOM 794 C C . MET A 1 97 ? 5.276 6.801 4.048 1.00 88.31 97 MET A C 1
ATOM 796 O O . MET A 1 97 ? 5.658 6.173 3.058 1.00 88.31 97 MET A O 1
ATOM 800 N N . THR A 1 98 ? 5.903 6.750 5.216 1.00 88.50 98 THR A N 1
ATOM 801 C CA . THR A 1 98 ? 7.009 5.846 5.533 1.00 88.50 98 THR A CA 1
ATOM 802 C C . THR A 1 98 ? 6.455 4.654 6.318 1.00 88.50 98 THR A C 1
ATOM 804 O O . THR A 1 98 ? 5.438 4.756 6.994 1.00 88.50 98 THR A O 1
ATOM 807 N N . TYR A 1 99 ? 7.091 3.490 6.244 1.00 90.00 99 TYR A N 1
ATOM 808 C CA . TYR A 1 99 ? 6.764 2.330 7.073 1.00 90.00 99 TYR A CA 1
ATOM 809 C C . TYR A 1 99 ? 7.973 1.956 7.920 1.00 90.00 99 TYR A C 1
ATOM 811 O O . TYR A 1 99 ? 9.091 1.871 7.407 1.00 90.00 99 TYR A O 1
ATOM 819 N N . SER A 1 100 ? 7.759 1.720 9.211 1.00 89.00 100 SER A N 1
ATOM 820 C CA . SER A 1 100 ? 8.813 1.265 10.114 1.00 89.00 100 SER A CA 1
ATOM 821 C C . SER A 1 100 ? 8.207 0.476 11.264 1.00 89.00 100 SER A C 1
ATOM 823 O O . SER A 1 100 ? 7.588 1.040 12.168 1.00 89.00 100 SER A O 1
ATOM 825 N N . GLY A 1 101 ? 8.372 -0.844 11.238 1.00 86.62 101 GLY A N 1
ATOM 826 C CA . GLY A 1 101 ? 7.833 -1.689 12.292 1.00 86.62 101 GLY A CA 1
ATOM 827 C C . GLY A 1 101 ? 7.790 -3.167 11.948 1.00 86.62 101 GLY A C 1
ATOM 828 O O . GLY A 1 101 ? 8.376 -3.637 10.973 1.00 86.62 101 GLY A O 1
ATOM 829 N N . ASN A 1 102 ? 7.076 -3.903 12.793 1.00 85.88 102 ASN A N 1
ATOM 830 C CA . ASN A 1 102 ? 6.813 -5.318 12.593 1.00 85.88 102 ASN A CA 1
ATOM 831 C C . ASN A 1 102 ? 5.695 -5.484 11.566 1.00 85.88 102 ASN A C 1
ATOM 833 O O . ASN A 1 102 ? 4.537 -5.202 11.871 1.00 85.88 102 ASN A O 1
ATOM 837 N N . TYR A 1 103 ? 6.046 -5.963 10.377 1.00 86.19 103 TYR A N 1
ATOM 838 C CA . TYR A 1 103 ? 5.083 -6.178 9.309 1.00 86.19 103 TYR A CA 1
ATOM 839 C C . TYR A 1 103 ? 4.153 -7.343 9.627 1.00 86.19 103 TYR A C 1
ATOM 841 O O . TYR A 1 103 ? 4.588 -8.484 9.807 1.00 86.19 103 TYR A O 1
ATOM 849 N N . ASP A 1 104 ? 2.859 -7.039 9.646 1.00 88.94 104 ASP A N 1
ATOM 850 C CA . ASP A 1 104 ? 1.772 -8.005 9.627 1.00 88.94 104 ASP A CA 1
ATOM 851 C C . ASP A 1 104 ? 0.860 -7.670 8.441 1.00 88.94 104 ASP A C 1
ATOM 853 O O . ASP A 1 104 ? 0.056 -6.733 8.485 1.00 88.94 104 ASP A O 1
ATOM 857 N N . GLU A 1 105 ? 1.010 -8.457 7.371 1.00 87.69 105 GLU A N 1
ATOM 858 C CA . GLU A 1 105 ? 0.268 -8.300 6.119 1.00 87.69 105 GLU A CA 1
ATOM 859 C C . GLU A 1 105 ? -1.239 -8.242 6.349 1.00 87.69 105 GLU A C 1
ATOM 861 O O . GLU A 1 105 ? -1.906 -7.413 5.745 1.00 87.69 105 GLU A O 1
ATOM 866 N N . ARG A 1 106 ? -1.790 -9.049 7.263 1.00 90.31 106 ARG A N 1
ATOM 867 C CA . ARG A 1 106 ? -3.234 -9.059 7.514 1.00 90.31 106 ARG A CA 1
ATOM 868 C C . ARG A 1 106 ? -3.699 -7.719 8.074 1.00 90.31 106 ARG A C 1
ATOM 870 O O . ARG A 1 106 ? -4.734 -7.213 7.652 1.00 90.31 106 ARG A O 1
ATOM 877 N N . THR A 1 107 ? -2.949 -7.145 9.011 1.00 91.06 107 THR A N 1
ATOM 878 C CA . THR A 1 107 ? -3.317 -5.863 9.636 1.00 91.06 107 THR A CA 1
ATOM 879 C C . THR A 1 107 ? -3.179 -4.681 8.684 1.00 91.06 107 THR A C 1
ATOM 881 O O . THR A 1 107 ? -4.042 -3.803 8.682 1.00 91.06 107 THR A O 1
ATOM 884 N N . VAL A 1 108 ? -2.128 -4.678 7.858 1.00 91.38 108 VAL A N 1
ATOM 885 C CA . VAL A 1 108 ? -1.905 -3.668 6.820 1.00 91.38 108 VAL A CA 1
ATOM 886 C C . VAL A 1 108 ? -3.007 -3.767 5.769 1.00 91.38 108 VAL A C 1
ATOM 888 O O . VAL A 1 108 ? -3.664 -2.769 5.477 1.00 91.38 108 VAL A O 1
ATOM 891 N N . MET A 1 109 ? -3.263 -4.973 5.255 1.00 92.81 109 MET A N 1
ATOM 892 C CA . MET A 1 109 ? -4.280 -5.198 4.231 1.00 92.81 109 MET A CA 1
ATOM 893 C C . MET A 1 109 ? -5.694 -4.896 4.731 1.00 92.81 109 MET A C 1
ATOM 895 O O . MET A 1 109 ? -6.462 -4.325 3.974 1.00 92.81 109 MET A O 1
ATOM 899 N N . ASP A 1 110 ? -6.034 -5.153 5.999 1.00 93.81 110 ASP A N 1
ATOM 900 C CA . ASP A 1 110 ? -7.337 -4.756 6.568 1.00 93.81 110 ASP A CA 1
ATOM 901 C C . ASP A 1 110 ? -7.587 -3.237 6.472 1.00 93.81 110 ASP A C 1
ATOM 903 O O . ASP A 1 110 ? -8.706 -2.808 6.183 1.00 93.81 110 ASP A O 1
ATOM 907 N N . VAL A 1 111 ? -6.549 -2.411 6.659 1.00 94.50 111 VAL A N 1
ATOM 908 C CA . VAL A 1 111 ? -6.665 -0.955 6.470 1.00 94.50 111 VAL A CA 1
ATOM 909 C C . VAL A 1 111 ? -6.744 -0.605 4.986 1.00 94.50 111 VAL A C 1
ATOM 911 O O . VAL A 1 111 ? -7.619 0.159 4.587 1.00 94.50 111 VAL A O 1
ATOM 914 N N . LEU A 1 112 ? -5.862 -1.165 4.156 1.00 94.56 112 LEU A N 1
ATOM 915 C CA . LEU A 1 112 ? -5.815 -0.856 2.724 1.00 94.56 112 LEU A CA 1
ATOM 916 C C . LEU A 1 112 ? -7.091 -1.280 1.981 1.00 94.56 112 LEU A C 1
ATOM 918 O O . LEU A 1 112 ? -7.575 -0.526 1.134 1.00 94.56 112 LEU A O 1
ATOM 922 N N . ASP A 1 113 ? -7.663 -2.433 2.331 1.00 94.69 113 ASP A N 1
ATOM 923 C CA . ASP A 1 113 ? -8.910 -2.957 1.769 1.00 94.69 113 ASP A CA 1
ATOM 924 C C . ASP A 1 113 ? -10.121 -2.118 2.195 1.00 94.69 113 ASP A C 1
ATOM 926 O O . ASP A 1 113 ? -11.018 -1.862 1.393 1.00 94.69 113 ASP A O 1
ATOM 930 N N . MET A 1 114 ? -10.139 -1.620 3.435 1.00 94.75 114 MET A N 1
ATOM 931 C CA . MET A 1 114 ? -11.167 -0.678 3.894 1.00 94.75 114 MET A CA 1
ATOM 932 C C . MET A 1 114 ? -11.123 0.642 3.111 1.00 94.75 114 MET A C 1
ATOM 934 O O . MET A 1 114 ? -12.166 1.244 2.862 1.00 94.75 114 MET A O 1
ATOM 938 N N . LEU A 1 115 ? -9.936 1.078 2.679 1.00 94.94 115 LEU A N 1
ATOM 939 C CA . LEU A 1 115 ? -9.768 2.312 1.912 1.00 94.94 115 LEU A CA 1
ATOM 940 C C . LEU A 1 115 ? -10.094 2.170 0.418 1.00 94.94 115 LEU A C 1
ATOM 942 O O . LEU A 1 115 ? -10.262 3.192 -0.246 1.00 94.94 115 LEU A O 1
ATOM 946 N N . VAL A 1 116 ? -10.257 0.948 -0.107 1.00 95.38 116 VAL A N 1
ATOM 947 C CA . VAL A 1 116 ? -10.551 0.662 -1.530 1.00 95.38 116 VAL A CA 1
ATOM 948 C C . VAL A 1 116 ? -11.620 1.575 -2.151 1.00 95.38 116 VAL A C 1
ATOM 950 O O . VAL A 1 116 ? -11.369 2.074 -3.247 1.00 95.38 116 VAL A O 1
ATOM 953 N N . PRO A 1 117 ? -12.777 1.863 -1.509 1.00 94.31 117 PRO A N 1
ATOM 954 C CA . PRO A 1 117 ? -13.808 2.720 -2.106 1.00 94.31 117 PRO A CA 1
ATOM 955 C C . PRO A 1 117 ? -13.350 4.159 -2.375 1.00 94.31 117 PRO A C 1
ATOM 957 O O . PRO A 1 117 ? -13.969 4.867 -3.170 1.00 94.31 117 PRO A O 1
ATOM 960 N N . TYR A 1 118 ? -12.295 4.596 -1.690 1.00 93.00 118 TYR A N 1
ATOM 961 C CA . TYR A 1 118 ? -11.751 5.947 -1.755 1.00 93.00 118 TYR A CA 1
ATOM 962 C C . TYR A 1 118 ? -10.439 5.992 -2.550 1.00 93.00 118 TYR A C 1
ATOM 964 O O . TYR A 1 118 ? -10.077 7.050 -3.059 1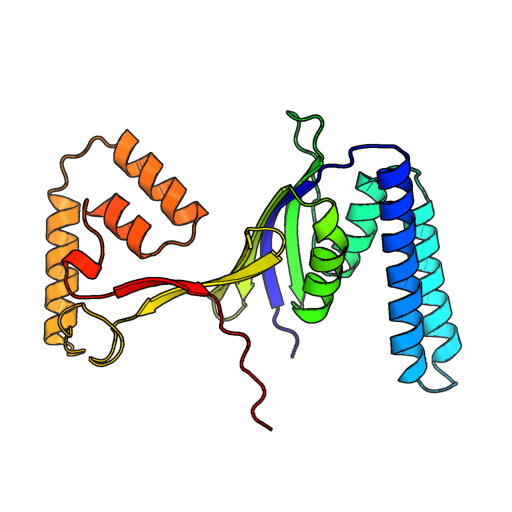.00 93.00 118 TYR A O 1
ATOM 972 N N . THR A 1 119 ? -9.730 4.873 -2.698 1.00 93.88 119 THR A N 1
ATOM 973 C CA . THR A 1 119 ? -8.441 4.812 -3.396 1.00 93.88 119 THR A CA 1
ATOM 974 C C . THR A 1 119 ? -8.595 5.018 -4.902 1.00 93.88 119 THR A C 1
ATOM 976 O O . THR A 1 119 ? -9.389 4.354 -5.564 1.00 93.88 119 THR A O 1
ATOM 979 N N . GLN A 1 120 ? -7.831 5.960 -5.454 1.00 91.75 120 GLN A N 1
ATOM 980 C CA . GLN A 1 120 ? -7.665 6.156 -6.898 1.00 91.75 120 GLN A CA 1
ATOM 981 C C . GLN A 1 120 ? -6.395 5.462 -7.385 1.00 91.75 120 GLN A C 1
ATOM 983 O O . GLN A 1 120 ? -6.426 4.699 -8.345 1.00 91.75 120 GLN A O 1
ATOM 988 N N . GLU A 1 121 ? -5.293 5.699 -6.679 1.00 91.44 121 GLU A N 1
ATOM 989 C CA . GLU A 1 121 ? -3.973 5.151 -6.969 1.00 91.44 121 GLU A CA 1
ATOM 990 C C . GLU A 1 121 ? -3.270 4.834 -5.652 1.00 91.44 121 GLU A C 1
ATOM 992 O O . GLU A 1 121 ? -3.542 5.453 -4.620 1.00 91.44 121 GLU A O 1
ATOM 997 N N . GLY A 1 122 ? -2.356 3.872 -5.671 1.00 91.12 122 GLY A N 1
ATOM 998 C CA . GLY A 1 122 ? -1.612 3.521 -4.476 1.00 91.12 122 GLY A CA 1
ATOM 999 C C . GLY A 1 122 ? -0.460 2.575 -4.759 1.00 91.12 122 GLY A C 1
ATOM 1000 O O . GLY A 1 122 ? -0.583 1.639 -5.551 1.00 91.12 122 GLY A O 1
ATOM 1001 N N . CYS A 1 123 ? 0.667 2.825 -4.107 1.00 90.44 123 CYS A N 1
ATOM 1002 C CA . CYS A 1 123 ? 1.869 2.017 -4.215 1.00 90.44 123 CYS A CA 1
ATOM 1003 C C . CYS A 1 123 ? 2.610 2.051 -2.883 1.00 90.44 123 CYS A C 1
ATOM 1005 O O . CYS A 1 123 ? 2.960 3.123 -2.402 1.00 90.44 123 CYS A O 1
ATOM 1007 N N . ILE A 1 124 ? 2.861 0.887 -2.288 1.00 91.19 124 ILE A N 1
ATOM 1008 C CA . ILE A 1 124 ? 3.581 0.778 -1.020 1.00 91.19 124 ILE A CA 1
ATOM 1009 C C . ILE A 1 124 ? 4.627 -0.314 -1.143 1.00 91.19 124 ILE A C 1
ATOM 1011 O O . ILE A 1 124 ? 4.319 -1.437 -1.524 1.00 91.19 124 ILE A O 1
ATOM 1015 N N . SER A 1 125 ? 5.868 0.018 -0.828 1.00 88.88 125 SER A N 1
ATOM 1016 C CA . SER A 1 125 ? 7.036 -0.840 -0.974 1.00 88.88 125 SER A CA 1
ATOM 1017 C C . SER A 1 125 ? 7.653 -1.125 0.389 1.00 88.88 125 SER A C 1
ATOM 1019 O O . SER A 1 125 ? 7.729 -0.231 1.228 1.00 88.88 125 SER A O 1
ATOM 1021 N N . TYR A 1 126 ? 8.122 -2.352 0.593 1.00 88.00 126 TYR A N 1
ATOM 1022 C CA . TYR A 1 126 ? 8.680 -2.831 1.855 1.00 88.00 126 TYR A CA 1
ATOM 1023 C C . TYR A 1 126 ? 9.995 -3.572 1.625 1.00 88.00 126 TYR A C 1
ATOM 1025 O O . TYR A 1 126 ? 10.193 -4.222 0.593 1.00 88.00 126 TYR A O 1
ATOM 1033 N N . ILE A 1 127 ? 10.864 -3.492 2.627 1.00 87.38 127 ILE A N 1
ATOM 1034 C CA . ILE A 1 127 ? 12.165 -4.142 2.709 1.00 87.38 127 ILE A CA 1
ATOM 1035 C C . ILE A 1 127 ? 12.219 -4.882 4.042 1.00 87.38 127 ILE A C 1
ATOM 1037 O O . ILE A 1 127 ? 12.137 -4.264 5.105 1.00 87.38 127 ILE A O 1
ATOM 1041 N N . GLY A 1 128 ? 12.339 -6.205 3.986 1.00 85.38 128 GLY A N 1
ATOM 1042 C CA . GLY A 1 128 ? 12.547 -7.048 5.160 1.00 85.38 128 GLY A CA 1
ATOM 1043 C C . GLY A 1 128 ? 13.988 -7.020 5.664 1.00 85.38 128 GLY A C 1
ATOM 1044 O O . GLY A 1 128 ? 14.917 -6.670 4.939 1.00 85.38 128 GLY A O 1
ATOM 1045 N N . GLU A 1 129 ? 14.190 -7.441 6.913 1.00 86.25 129 GLU A N 1
ATOM 1046 C CA . GLU A 1 129 ? 15.521 -7.612 7.524 1.00 86.25 129 GLU A CA 1
ATOM 1047 C C . GLU A 1 129 ? 16.450 -8.584 6.766 1.00 86.25 129 GLU A C 1
ATOM 1049 O O . GLU A 1 129 ? 17.673 -8.489 6.858 1.00 86.25 129 GLU A O 1
ATOM 1054 N N . ASP A 1 130 ? 15.878 -9.495 5.978 1.00 82.56 130 ASP A N 1
ATOM 1055 C CA . ASP A 1 130 ? 16.571 -10.425 5.083 1.00 82.56 130 ASP A CA 1
ATOM 1056 C C . ASP A 1 130 ? 16.921 -9.804 3.716 1.00 82.56 130 ASP A C 1
ATOM 1058 O O . ASP A 1 130 ? 17.450 -10.486 2.838 1.00 82.56 130 ASP A O 1
ATOM 1062 N N . ASN A 1 131 ? 16.664 -8.505 3.541 1.00 75.31 131 ASN A N 1
ATOM 1063 C CA . ASN A 1 131 ? 16.708 -7.778 2.273 1.00 75.31 131 ASN A CA 1
ATOM 1064 C C . ASN A 1 131 ? 15.732 -8.320 1.219 1.00 75.31 131 ASN A C 1
ATOM 1066 O O . ASN A 1 131 ? 15.943 -8.099 0.025 1.00 75.31 131 ASN A O 1
ATOM 1070 N N . THR A 1 132 ? 14.667 -9.015 1.621 1.00 78.06 132 THR A N 1
ATOM 1071 C CA . THR A 1 132 ? 13.574 -9.333 0.702 1.00 78.06 132 THR A CA 1
ATOM 1072 C C . THR A 1 132 ? 12.772 -8.062 0.433 1.00 78.06 132 THR A C 1
ATOM 1074 O O . THR A 1 132 ? 12.371 -7.362 1.360 1.00 78.06 132 THR A O 1
ATOM 1077 N N . TYR A 1 133 ? 12.521 -7.772 -0.843 1.00 77.06 133 TYR A N 1
ATOM 1078 C CA . TYR A 1 133 ? 11.732 -6.623 -1.287 1.00 77.06 133 TYR A CA 1
ATOM 1079 C C . TYR A 1 133 ? 10.365 -7.088 -1.791 1.00 77.06 133 TYR A C 1
ATOM 1081 O O . TYR A 1 133 ? 10.267 -8.067 -2.535 1.00 77.06 133 TYR A O 1
ATOM 1089 N N . TRP A 1 134 ? 9.304 -6.379 -1.417 1.00 83.06 134 TRP A N 1
ATOM 1090 C CA . TRP A 1 134 ? 7.965 -6.581 -1.976 1.00 83.06 134 TRP A CA 1
ATOM 1091 C C . TRP A 1 134 ? 7.182 -5.276 -2.011 1.00 83.06 134 TRP A C 1
ATOM 1093 O O . TRP A 1 134 ? 7.551 -4.288 -1.377 1.00 83.06 134 TRP A O 1
ATOM 1103 N N . ARG A 1 135 ? 6.085 -5.275 -2.764 1.00 87.50 135 ARG A N 1
ATOM 1104 C CA . ARG A 1 135 ? 5.233 -4.105 -2.942 1.00 87.50 135 ARG A CA 1
ATOM 1105 C C . ARG A 1 135 ? 3.766 -4.485 -2.992 1.00 87.50 135 ARG A C 1
ATOM 1107 O O . ARG A 1 135 ? 3.432 -5.532 -3.522 1.00 87.50 135 ARG A O 1
ATOM 1114 N N . HIS A 1 136 ? 2.902 -3.593 -2.535 1.00 91.12 136 HIS A N 1
ATOM 1115 C CA . HIS A 1 136 ? 1.479 -3.587 -2.852 1.00 91.12 136 HIS A CA 1
ATOM 1116 C C . HIS A 1 136 ? 1.181 -2.452 -3.825 1.00 91.12 136 HIS A C 1
ATOM 1118 O O . HIS A 1 136 ? 1.582 -1.313 -3.589 1.00 91.12 136 HIS A O 1
ATOM 1124 N N . GLN A 1 137 ? 0.494 -2.757 -4.921 1.00 90.88 137 GLN A N 1
ATOM 1125 C CA . GLN A 1 137 ? 0.036 -1.768 -5.894 1.00 90.88 137 GLN A CA 1
ATOM 1126 C C . GLN A 1 137 ? -1.479 -1.856 -6.042 1.00 90.88 137 GLN A C 1
ATOM 1128 O O . GLN A 1 137 ? -2.034 -2.949 -6.150 1.00 90.88 137 GLN A O 1
ATOM 1133 N N . PHE A 1 138 ? -2.144 -0.707 -6.063 1.00 92.75 138 PHE A N 1
ATOM 1134 C CA . PHE A 1 138 ? -3.570 -0.622 -6.328 1.00 92.75 138 PHE A CA 1
ATOM 1135 C C . PHE A 1 138 ? -3.817 -0.641 -7.838 1.00 92.75 138 PHE A C 1
ATOM 1137 O O . PHE A 1 138 ? -3.373 0.254 -8.557 1.00 92.75 138 PHE A O 1
ATOM 1144 N N . VAL A 1 139 ? -4.497 -1.678 -8.323 1.00 87.06 139 VAL A N 1
ATOM 1145 C CA . VAL A 1 139 ? -4.792 -1.886 -9.745 1.00 87.06 139 VAL A CA 1
ATOM 1146 C C . VAL A 1 139 ? -6.244 -2.329 -9.873 1.00 87.06 139 VAL A C 1
ATOM 1148 O O . VAL A 1 139 ? -6.655 -3.278 -9.212 1.00 87.06 139 VAL A O 1
ATOM 1151 N N . ASP A 1 140 ? -7.023 -1.650 -10.716 1.00 88.25 140 ASP A N 1
ATOM 1152 C CA . ASP A 1 140 ? -8.416 -2.006 -11.032 1.00 88.25 140 ASP A CA 1
ATOM 1153 C C . ASP A 1 140 ? -9.316 -2.240 -9.799 1.00 88.25 140 ASP A C 1
ATOM 1155 O O . ASP A 1 140 ? -10.141 -3.153 -9.767 1.00 88.25 140 ASP A O 1
ATOM 1159 N N . GLY A 1 141 ? -9.165 -1.409 -8.762 1.00 90.44 141 GLY A N 1
ATOM 1160 C CA . GLY A 1 141 ? -10.001 -1.478 -7.560 1.00 90.44 141 GLY A CA 1
ATOM 1161 C C . GLY A 1 141 ? -9.553 -2.505 -6.518 1.00 90.44 141 GLY A C 1
ATOM 1162 O O . GLY A 1 141 ? -10.268 -2.717 -5.542 1.00 90.44 141 GLY A O 1
ATOM 1163 N N . VAL A 1 142 ? -8.398 -3.150 -6.698 1.00 92.00 142 VAL A N 1
ATOM 1164 C CA . VAL A 1 142 ? -7.855 -4.123 -5.743 1.00 92.00 142 VAL A CA 1
ATOM 1165 C C . VAL A 1 142 ? -6.375 -3.877 -5.472 1.00 92.00 142 VAL A C 1
ATOM 1167 O O . VAL A 1 142 ? -5.609 -3.498 -6.357 1.00 92.00 142 VAL A O 1
ATOM 1170 N N . TRP A 1 143 ? -5.951 -4.127 -4.236 1.00 92.75 143 TRP A N 1
ATOM 1171 C CA . TRP A 1 143 ? -4.536 -4.161 -3.891 1.00 92.75 143 TRP A CA 1
ATOM 1172 C C . TRP A 1 143 ? -3.922 -5.495 -4.302 1.00 92.75 143 TRP A C 1
ATOM 1174 O O . TRP A 1 143 ? -4.432 -6.570 -3.979 1.00 92.75 143 TRP A O 1
ATOM 1184 N N . VAL A 1 144 ? -2.812 -5.421 -5.027 1.00 88.75 144 VAL A N 1
ATOM 1185 C CA . VAL A 1 144 ? -2.088 -6.575 -5.545 1.00 88.75 144 VAL A CA 1
ATOM 1186 C C . VAL A 1 144 ? -0.678 -6.565 -4.988 1.00 88.75 144 VAL A C 1
ATOM 1188 O O . VAL A 1 144 ? 0.059 -5.594 -5.164 1.00 88.75 144 VAL A O 1
ATOM 1191 N N . LYS A 1 145 ? -0.283 -7.678 -4.371 1.00 87.81 145 LYS A N 1
ATOM 1192 C CA . LYS A 1 145 ? 1.100 -7.898 -3.971 1.00 87.81 145 LYS A CA 1
ATOM 1193 C C . LYS A 1 145 ? 1.947 -8.254 -5.183 1.00 87.81 145 LYS A C 1
ATOM 1195 O O . LYS A 1 145 ? 1.676 -9.224 -5.893 1.00 87.81 145 LYS A O 1
ATOM 1200 N N . LEU A 1 146 ? 2.979 -7.456 -5.399 1.00 80.62 146 LEU A N 1
ATOM 1201 C CA . LEU A 1 146 ? 3.960 -7.592 -6.454 1.00 80.62 146 LEU A CA 1
ATOM 1202 C C . LEU A 1 146 ? 5.305 -7.987 -5.861 1.00 80.62 146 LEU A C 1
ATOM 1204 O O . LEU A 1 146 ? 5.784 -7.415 -4.875 1.00 80.62 146 LEU A O 1
ATOM 1208 N N . ARG A 1 147 ? 5.936 -8.953 -6.521 1.00 69.31 147 ARG A N 1
ATOM 1209 C CA . ARG A 1 147 ? 7.333 -9.308 -6.303 1.00 69.31 147 ARG A CA 1
ATOM 1210 C C . ARG A 1 147 ? 8.079 -9.111 -7.614 1.00 69.31 147 ARG A C 1
ATOM 1212 O O . ARG A 1 147 ? 7.722 -9.700 -8.634 1.00 69.31 147 ARG A O 1
ATOM 1219 N N . GLY A 1 148 ? 9.117 -8.279 -7.581 1.00 61.38 148 GLY A N 1
ATOM 1220 C CA . GLY A 1 148 ? 10.088 -8.226 -8.666 1.00 61.38 148 GLY A CA 1
ATOM 1221 C C . GLY A 1 148 ? 10.856 -9.542 -8.671 1.00 61.38 148 GLY A C 1
ATOM 1222 O O . GLY A 1 148 ? 11.622 -9.807 -7.747 1.00 61.38 148 GLY A O 1
ATOM 1223 N N . GLN A 1 149 ? 10.619 -10.391 -9.672 1.00 58.12 149 GLN A N 1
ATOM 1224 C CA . GLN A 1 149 ? 11.331 -11.658 -9.815 1.00 58.12 149 GLN A CA 1
ATOM 1225 C C . GLN A 1 149 ? 11.971 -11.747 -11.196 1.00 58.12 149 GLN A C 1
ATOM 1227 O O . GLN A 1 149 ? 11.349 -11.501 -12.232 1.00 58.12 149 GLN A O 1
ATOM 1232 N N . ILE A 1 150 ? 13.247 -12.122 -11.193 1.00 56.03 150 ILE A N 1
ATOM 1233 C CA . ILE A 1 150 ? 13.941 -12.574 -12.392 1.00 56.03 150 ILE A CA 1
ATOM 1234 C C . ILE A 1 150 ? 13.753 -14.088 -12.437 1.00 56.03 150 ILE A C 1
ATOM 1236 O O . ILE A 1 150 ? 14.296 -14.811 -11.600 1.00 56.03 150 ILE A O 1
ATOM 1240 N N . CYS A 1 151 ? 12.955 -14.550 -13.393 1.00 50.12 151 CYS A N 1
ATOM 1241 C CA . CYS A 1 151 ? 12.615 -15.954 -13.559 1.00 50.12 151 CYS A CA 1
ATOM 1242 C C . CYS A 1 151 ? 13.364 -16.511 -14.765 1.00 50.12 151 CYS A C 1
ATOM 1244 O O . CYS A 1 151 ? 13.025 -16.259 -15.915 1.00 50.12 151 CYS A O 1
ATOM 1246 N N . TYR A 1 152 ? 14.354 -17.355 -14.521 1.00 55.19 152 TYR A N 1
ATOM 1247 C CA . TYR A 1 152 ? 14.941 -18.162 -15.585 1.00 55.19 152 TYR A CA 1
ATOM 1248 C C . TYR A 1 152 ? 14.014 -19.364 -15.819 1.00 55.19 152 TYR A C 1
ATOM 1250 O O . TYR A 1 152 ? 14.227 -20.424 -15.238 1.00 55.19 152 TYR A O 1
ATOM 1258 N N . GLU A 1 153 ? 12.914 -19.176 -16.547 1.00 46.75 153 GLU A N 1
ATOM 1259 C CA . GLU A 1 153 ? 11.843 -20.177 -16.659 1.00 46.75 153 GLU A CA 1
ATOM 1260 C C . GLU A 1 153 ? 12.337 -21.566 -17.095 1.00 46.75 153 GLU A C 1
ATOM 1262 O O . GLU A 1 153 ? 13.215 -21.717 -17.948 1.00 46.75 153 GLU A O 1
ATOM 1267 N N . THR A 1 154 ? 11.712 -22.603 -16.533 1.00 49.47 154 THR A N 1
ATOM 1268 C CA . THR A 1 154 ? 11.731 -23.962 -17.082 1.00 49.47 154 THR A CA 1
ATOM 1269 C C . THR A 1 154 ? 10.794 -24.076 -18.300 1.00 49.47 154 THR A C 1
ATOM 1271 O O . THR A 1 154 ? 9.756 -23.415 -18.322 1.00 49.47 154 THR A O 1
ATOM 1274 N N . PRO A 1 155 ? 11.114 -24.946 -19.282 1.00 44.38 155 PRO A N 1
ATOM 1275 C CA . PRO A 1 155 ? 10.555 -24.982 -20.648 1.00 44.38 155 PRO A CA 1
ATOM 1276 C C . PRO A 1 155 ? 9.038 -24.943 -20.854 1.00 44.38 155 PRO A C 1
ATOM 1278 O O . PRO A 1 155 ? 8.589 -24.731 -21.976 1.00 44.38 155 PRO A O 1
ATOM 1281 N N . GLU A 1 156 ? 8.237 -25.238 -19.840 1.00 47.94 156 GLU A N 1
ATOM 1282 C CA . GLU A 1 156 ? 6.851 -25.665 -20.050 1.00 47.94 156 GLU A CA 1
ATOM 1283 C C . GLU A 1 156 ? 5.832 -24.521 -19.974 1.00 47.94 156 GLU A C 1
ATOM 1285 O O . GLU A 1 156 ? 4.717 -24.673 -20.469 1.00 47.94 156 GLU A O 1
ATOM 1290 N N . GLN A 1 157 ? 6.197 -23.370 -19.401 1.00 47.69 157 GLN A N 1
ATOM 1291 C CA . GLN A 1 157 ? 5.250 -22.274 -19.149 1.00 47.69 157 GLN A CA 1
ATOM 1292 C C . GLN A 1 157 ? 5.508 -21.013 -19.970 1.00 47.69 157 GLN A C 1
ATOM 1294 O O . GLN A 1 157 ? 4.631 -20.151 -20.033 1.00 47.69 157 GLN A O 1
ATOM 1299 N N . CYS A 1 158 ? 6.636 -20.932 -20.680 1.00 44.59 158 CYS A N 1
ATOM 1300 C CA . CYS A 1 158 ? 6.938 -19.769 -21.495 1.00 44.59 158 CYS A CA 1
ATOM 1301 C C . CYS A 1 158 ? 7.190 -20.099 -22.952 1.00 44.59 158 CYS A C 1
ATOM 1303 O O . CYS A 1 158 ? 7.825 -21.088 -23.302 1.00 44.59 158 CYS A O 1
ATOM 1305 N N . ARG A 1 159 ? 6.688 -19.225 -23.827 1.00 47.19 159 ARG A N 1
ATOM 1306 C CA . ARG A 1 159 ? 6.913 -19.307 -25.278 1.00 47.19 159 ARG A CA 1
ATOM 1307 C C . ARG A 1 159 ? 8.319 -18.837 -25.678 1.00 47.19 159 ARG A C 1
ATOM 1309 O O . ARG A 1 159 ? 8.637 -18.831 -26.866 1.00 47.19 159 ARG A O 1
ATOM 1316 N N . CYS A 1 160 ? 9.133 -18.430 -24.706 1.00 44.53 160 CYS A N 1
ATOM 1317 C CA . CYS A 1 160 ? 10.534 -18.064 -24.860 1.00 44.53 160 CYS A CA 1
ATOM 1318 C C . CYS A 1 160 ? 11.393 -19.334 -24.955 1.00 44.53 160 CYS A C 1
ATOM 1320 O O . CYS A 1 160 ? 11.147 -20.309 -24.248 1.00 44.53 160 CYS A O 1
ATOM 1322 N N . GLN A 1 161 ? 12.400 -19.340 -25.832 1.00 46.03 161 GLN A N 1
ATOM 1323 C CA . GLN A 1 161 ? 13.349 -20.453 -25.908 1.00 46.03 161 GLN A CA 1
ATOM 1324 C C . GLN A 1 161 ? 14.037 -20.638 -24.548 1.00 46.03 161 GLN A C 1
ATOM 1326 O O . GLN A 1 161 ? 14.467 -19.672 -23.931 1.00 46.03 161 GLN A O 1
ATOM 1331 N N . THR A 1 162 ? 14.123 -21.880 -24.077 1.00 52.38 162 THR A N 1
ATOM 1332 C CA . THR A 1 162 ? 14.722 -22.233 -22.785 1.00 52.38 162 THR A CA 1
ATOM 1333 C C . THR A 1 162 ? 16.163 -21.763 -22.667 1.00 52.38 162 THR A C 1
ATOM 1335 O O . THR A 1 162 ? 17.030 -22.328 -23.335 1.00 52.38 162 THR A O 1
ATOM 1338 N N . PHE A 1 163 ? 16.436 -20.826 -21.760 1.00 57.12 163 PHE A N 1
ATOM 1339 C CA . PHE A 1 163 ? 17.792 -20.496 -21.329 1.00 57.12 163 PHE A CA 1
ATOM 1340 C C . PHE A 1 163 ? 18.290 -21.544 -20.319 1.00 57.12 163 PHE A C 1
ATOM 1342 O O . PHE A 1 163 ? 17.805 -21.586 -19.185 1.00 57.12 163 PHE A O 1
ATOM 1349 N N . PRO A 1 164 ? 19.252 -22.421 -20.670 1.00 61.47 164 PRO A N 1
ATOM 1350 C CA . PRO A 1 164 ? 19.703 -23.454 -19.746 1.00 61.47 164 PRO A CA 1
ATOM 1351 C C . PRO A 1 164 ? 20.495 -22.814 -18.600 1.00 61.47 164 PRO A C 1
ATOM 1353 O O . PRO A 1 164 ? 21.497 -22.140 -18.851 1.00 61.47 164 PRO A O 1
ATOM 1356 N N . GLN A 1 165 ? 20.085 -23.062 -17.354 1.00 65.75 165 GLN A N 1
ATOM 1357 C CA . GLN A 1 165 ? 20.685 -22.498 -16.137 1.00 65.75 165 GLN A CA 1
ATOM 1358 C C . GLN A 1 165 ? 22.054 -23.127 -15.805 1.00 65.75 165 GLN A C 1
ATOM 1360 O O . GLN A 1 165 ? 22.237 -23.803 -14.795 1.00 65.75 165 GLN A O 1
ATOM 1365 N N . THR A 1 166 ? 23.041 -22.932 -16.678 1.00 73.88 166 THR A N 1
ATOM 1366 C CA . THR A 1 166 ? 24.429 -23.346 -16.443 1.00 73.88 166 THR A CA 1
ATOM 1367 C C . THR A 1 166 ? 25.287 -22.138 -16.092 1.00 73.88 166 THR A C 1
ATOM 1369 O O . THR A 1 166 ? 25.032 -21.030 -16.564 1.00 73.88 166 THR A O 1
ATOM 1372 N N . HIS A 1 167 ? 26.349 -22.349 -15.308 1.00 74.44 167 HIS A N 1
ATOM 1373 C CA . HIS A 1 167 ? 27.306 -21.287 -14.981 1.00 74.44 167 HIS A CA 1
ATOM 1374 C C . HIS A 1 167 ? 27.873 -20.614 -16.245 1.00 74.44 167 HIS A C 1
ATOM 1376 O O . HIS A 1 167 ? 27.922 -19.393 -16.325 1.00 74.44 167 HIS A O 1
ATOM 1382 N N . ALA A 1 168 ? 28.206 -21.400 -17.276 1.00 72.38 168 ALA A N 1
ATOM 1383 C CA . ALA A 1 168 ? 28.714 -20.880 -18.545 1.00 72.38 168 ALA A CA 1
ATOM 1384 C C . ALA A 1 168 ? 27.693 -19.997 -19.283 1.00 72.38 168 ALA A C 1
ATOM 1386 O O . ALA A 1 168 ? 28.055 -18.955 -19.830 1.00 72.38 168 ALA A O 1
ATOM 1387 N N . ASN A 1 169 ? 26.414 -20.383 -19.281 1.00 66.38 169 ASN A N 1
ATOM 1388 C CA . ASN A 1 169 ? 25.364 -19.576 -19.897 1.00 66.38 169 ASN A CA 1
ATOM 1389 C C . ASN A 1 169 ? 25.124 -18.281 -19.121 1.00 66.38 169 ASN A C 1
ATOM 1391 O O . ASN A 1 169 ? 24.981 -17.231 -19.742 1.00 66.38 169 ASN A O 1
ATOM 1395 N N . LEU A 1 170 ? 25.141 -18.334 -17.786 1.00 75.50 170 LEU A N 1
ATOM 1396 C CA . LEU A 1 170 ? 25.006 -17.145 -16.948 1.00 75.50 170 LEU A CA 1
ATOM 1397 C C . LEU A 1 170 ? 26.156 -16.151 -17.185 1.00 75.50 170 LEU A C 1
ATOM 1399 O O . LEU A 1 170 ? 25.908 -14.965 -17.381 1.00 75.50 170 LEU A O 1
ATOM 1403 N N . GLU A 1 171 ? 27.400 -16.629 -17.258 1.00 78.44 171 GLU A N 1
ATOM 1404 C CA . GLU A 1 171 ? 28.562 -15.789 -17.588 1.00 78.44 171 GLU A CA 1
ATOM 1405 C C . GLU A 1 171 ? 28.458 -15.171 -18.991 1.00 78.44 171 GLU A C 1
ATOM 1407 O O . GLU A 1 171 ? 28.806 -14.000 -19.196 1.00 78.44 171 GLU A O 1
ATOM 1412 N N . ARG A 1 172 ? 27.922 -15.923 -19.964 1.00 76.25 172 ARG A N 1
ATOM 1413 C CA . ARG A 1 172 ? 27.645 -15.413 -21.314 1.00 76.25 172 ARG A CA 1
ATOM 1414 C C . ARG A 1 172 ? 26.607 -14.290 -21.280 1.00 76.25 172 ARG A C 1
ATOM 1416 O O . ARG A 1 172 ? 26.855 -13.233 -21.855 1.00 76.25 172 ARG A O 1
ATOM 1423 N N . LEU A 1 173 ? 25.499 -14.487 -20.565 1.00 76.94 173 LEU A N 1
ATOM 1424 C CA . LEU A 1 173 ? 24.447 -13.483 -20.399 1.00 76.94 173 LEU A CA 1
ATOM 1425 C C . LEU A 1 173 ? 24.987 -12.206 -19.741 1.00 76.94 173 LEU A C 1
ATOM 1427 O O . LEU A 1 173 ? 24.788 -11.111 -20.263 1.00 76.94 173 LEU A O 1
ATOM 1431 N N . ILE A 1 174 ? 25.740 -12.335 -18.644 1.00 81.88 174 ILE A N 1
ATOM 1432 C CA . ILE A 1 174 ? 26.365 -11.192 -17.958 1.00 81.88 174 ILE A CA 1
ATOM 1433 C C . ILE A 1 174 ? 27.301 -10.433 -18.909 1.00 81.88 174 ILE A C 1
ATOM 1435 O O . ILE A 1 174 ? 27.281 -9.200 -18.959 1.00 81.88 174 ILE A O 1
ATOM 1439 N N . SER A 1 175 ? 28.109 -11.155 -19.688 1.00 80.94 175 SER A N 1
ATOM 1440 C CA . SER A 1 175 ? 29.028 -10.558 -20.664 1.00 80.94 175 SER A CA 1
ATOM 1441 C C . SER A 1 175 ? 28.288 -9.812 -21.779 1.00 80.94 175 SER A C 1
ATOM 1443 O O . SER A 1 175 ? 28.690 -8.711 -22.166 1.00 80.94 175 SER A O 1
ATOM 1445 N N . GLU A 1 176 ? 27.183 -10.370 -22.274 1.00 79.75 176 GLU A N 1
ATOM 1446 C CA . GLU A 1 176 ? 26.335 -9.727 -23.275 1.00 79.75 176 GLU A CA 1
ATOM 1447 C C . GLU A 1 176 ? 25.640 -8.478 -22.730 1.00 79.75 176 GLU A C 1
ATOM 1449 O O . GLU A 1 176 ? 25.665 -7.443 -23.399 1.00 79.75 176 GLU A O 1
ATOM 1454 N N . ILE A 1 177 ? 25.079 -8.533 -21.520 1.00 82.62 177 ILE A N 1
ATOM 1455 C CA . ILE A 1 177 ? 24.462 -7.378 -20.853 1.00 82.62 177 ILE A CA 1
ATOM 1456 C C . ILE A 1 177 ? 25.492 -6.255 -20.692 1.00 82.62 177 ILE A C 1
ATOM 1458 O O . ILE A 1 177 ? 25.234 -5.118 -21.092 1.00 82.62 177 ILE A O 1
ATOM 1462 N N . ARG A 1 178 ? 26.697 -6.569 -20.192 1.00 83.44 178 ARG A N 1
ATOM 1463 C CA . ARG A 1 178 ? 27.789 -5.588 -20.050 1.00 83.44 178 ARG A CA 1
ATOM 1464 C C . ARG A 1 178 ? 28.157 -4.946 -21.382 1.00 83.44 178 ARG A C 1
ATOM 1466 O O . ARG A 1 178 ? 28.304 -3.728 -21.449 1.00 83.44 178 ARG A O 1
ATOM 1473 N N . ARG A 1 179 ? 28.276 -5.744 -22.447 1.00 82.25 179 ARG A N 1
ATOM 1474 C CA . ARG A 1 179 ? 28.576 -5.240 -23.793 1.00 82.25 179 ARG A CA 1
ATOM 1475 C C . ARG A 1 179 ? 27.521 -4.231 -24.244 1.00 82.25 179 ARG A C 1
ATOM 1477 O O . ARG A 1 179 ? 27.878 -3.146 -24.691 1.00 82.25 179 ARG A O 1
ATOM 1484 N N . HIS A 1 180 ? 26.238 -4.557 -24.111 1.00 83.25 180 HIS A N 1
ATOM 1485 C CA . HIS A 1 180 ? 25.169 -3.652 -24.534 1.00 83.25 180 HIS A CA 1
ATOM 1486 C C . HIS A 1 180 ? 25.091 -2.393 -23.668 1.00 83.25 180 HIS A C 1
ATOM 1488 O O . HIS A 1 180 ? 24.911 -1.317 -24.222 1.00 83.25 180 HIS A O 1
ATOM 1494 N N . ALA A 1 181 ? 25.311 -2.494 -22.355 1.00 83.38 181 ALA A N 1
ATOM 1495 C CA . ALA A 1 181 ? 25.338 -1.326 -21.475 1.00 83.38 181 ALA A CA 1
ATOM 1496 C C . ALA A 1 181 ? 26.467 -0.341 -21.834 1.00 83.38 181 ALA A C 1
ATOM 1498 O O . ALA A 1 181 ? 26.245 0.869 -21.871 1.00 83.38 181 ALA A O 1
ATOM 1499 N N . ILE A 1 182 ? 27.668 -0.850 -22.143 1.00 83.25 182 ILE A N 1
ATOM 1500 C CA . ILE A 1 182 ? 28.835 -0.027 -22.513 1.00 83.25 182 ILE A CA 1
ATOM 1501 C C . ILE A 1 182 ? 28.620 0.695 -23.849 1.00 83.25 182 ILE A C 1
ATOM 1503 O O . ILE A 1 182 ? 29.021 1.848 -23.994 1.00 83.25 182 ILE A O 1
ATOM 1507 N N . TYR A 1 183 ? 28.003 0.025 -24.825 1.00 81.38 183 TYR A N 1
ATOM 1508 C CA . TYR A 1 183 ? 27.822 0.555 -26.182 1.00 81.38 183 TYR A CA 1
ATOM 1509 C C . TYR A 1 183 ? 26.438 1.169 -26.435 1.00 81.38 183 TYR A C 1
ATOM 1511 O O . TYR A 1 183 ? 26.102 1.480 -27.580 1.00 81.38 183 TYR A O 1
ATOM 1519 N N . ASP A 1 184 ? 25.616 1.341 -25.400 1.00 80.69 184 ASP A N 1
ATOM 1520 C CA . ASP A 1 184 ? 24.310 1.975 -25.542 1.00 80.69 184 ASP A CA 1
ATOM 1521 C C . ASP A 1 184 ? 24.470 3.487 -25.774 1.00 80.69 184 ASP A C 1
ATOM 1523 O O . ASP A 1 184 ? 24.826 4.244 -24.869 1.00 80.69 184 ASP A O 1
ATOM 1527 N N . ASN A 1 185 ? 24.138 3.933 -26.986 1.00 86.44 185 ASN A N 1
ATOM 1528 C CA . ASN A 1 185 ? 24.257 5.325 -27.425 1.00 86.44 185 ASN A CA 1
ATOM 1529 C C . ASN A 1 185 ? 22.960 6.141 -27.276 1.00 86.44 185 ASN A C 1
ATOM 1531 O O . ASN A 1 185 ? 22.872 7.255 -27.797 1.00 86.44 185 ASN A O 1
ATOM 1535 N N . ARG A 1 186 ? 21.923 5.614 -26.609 1.00 89.75 186 ARG A N 1
ATOM 1536 C CA . ARG A 1 186 ? 20.703 6.395 -26.344 1.00 89.75 186 ARG A CA 1
ATOM 1537 C C . ARG A 1 186 ? 21.025 7.621 -25.469 1.00 89.75 186 ARG A C 1
ATOM 1539 O O . ARG A 1 186 ? 21.922 7.550 -24.629 1.00 89.75 186 ARG A O 1
ATOM 1546 N N . PRO A 1 187 ? 20.285 8.737 -25.608 1.00 90.50 187 PRO A N 1
ATOM 1547 C CA . PRO A 1 187 ? 20.499 9.924 -24.780 1.00 90.50 187 PRO A CA 1
ATOM 1548 C C . PRO A 1 187 ? 20.362 9.629 -23.280 1.00 90.50 187 PRO A C 1
ATOM 1550 O O . PRO A 1 187 ? 19.448 8.905 -22.879 1.00 90.50 187 PRO A O 1
ATOM 1553 N N . TYR A 1 188 ? 21.216 10.244 -22.454 1.00 85.94 188 TYR A N 1
ATOM 1554 C CA . TYR A 1 188 ? 21.206 10.068 -20.994 1.00 85.94 188 TYR A CA 1
ATOM 1555 C C . TYR A 1 188 ? 19.844 10.356 -20.363 1.00 85.94 188 TYR A C 1
ATOM 1557 O O . TYR A 1 188 ? 19.393 9.585 -19.525 1.00 85.94 188 TYR A O 1
ATOM 1565 N N . GLU A 1 189 ? 19.155 11.409 -20.805 1.00 87.75 189 GLU A N 1
ATOM 1566 C CA . GLU A 1 189 ? 17.825 11.757 -20.293 1.00 87.75 189 GLU A CA 1
ATOM 1567 C C . GLU A 1 189 ? 16.812 10.627 -20.520 1.00 87.75 189 GLU A C 1
ATOM 1569 O O . GLU A 1 189 ? 16.053 10.272 -19.621 1.00 87.75 189 GLU A O 1
ATOM 1574 N N . LYS A 1 190 ? 16.839 10.003 -21.704 1.00 87.00 190 LYS A N 1
ATOM 1575 C CA . LYS A 1 190 ? 15.953 8.881 -22.025 1.00 87.00 190 LYS A CA 1
ATOM 1576 C C . LYS A 1 190 ? 16.266 7.666 -21.152 1.00 87.00 190 LYS A C 1
ATOM 1578 O O . LYS A 1 190 ? 15.341 7.013 -20.686 1.00 87.00 190 LYS A O 1
ATOM 1583 N N . LYS A 1 191 ? 17.550 7.381 -20.910 1.00 87.00 191 LYS A N 1
ATOM 1584 C CA . LYS A 1 191 ? 17.965 6.299 -20.003 1.00 87.00 191 LYS A CA 1
ATOM 1585 C C . LYS A 1 191 ? 17.509 6.566 -18.570 1.00 87.00 191 LYS A C 1
ATOM 1587 O O . LYS A 1 191 ? 16.946 5.676 -17.951 1.00 87.00 191 LYS A O 1
ATOM 1592 N N . ALA A 1 192 ? 17.707 7.788 -18.076 1.00 85.94 192 ALA A N 1
ATOM 1593 C CA . ALA A 1 192 ? 17.331 8.180 -16.723 1.00 85.94 192 ALA A CA 1
ATOM 1594 C C . ALA A 1 192 ? 15.819 8.064 -16.495 1.00 85.94 192 ALA A C 1
ATOM 1596 O O . ALA A 1 192 ? 15.412 7.486 -15.497 1.00 85.94 192 ALA A O 1
ATOM 1597 N N . ARG A 1 193 ? 14.989 8.528 -17.440 1.00 87.00 193 ARG A N 1
ATOM 1598 C CA . ARG A 1 193 ? 13.526 8.403 -17.334 1.00 87.00 193 ARG A CA 1
ATOM 1599 C C . ARG A 1 193 ? 13.068 6.947 -17.270 1.00 87.00 193 ARG A C 1
ATOM 1601 O O . ARG A 1 193 ? 12.300 6.607 -16.384 1.00 87.00 193 ARG A O 1
ATOM 1608 N N . VAL A 1 194 ? 13.574 6.091 -18.163 1.00 86.75 194 VAL A N 1
ATOM 1609 C CA . VAL A 1 194 ? 13.218 4.659 -18.169 1.00 86.75 194 VAL A CA 1
ATOM 1610 C C . VAL A 1 194 ? 13.742 3.957 -16.914 1.00 86.75 194 VAL A C 1
ATOM 1612 O O . VAL A 1 194 ? 13.075 3.076 -16.392 1.00 86.75 194 VAL A O 1
ATOM 1615 N N . LEU A 1 195 ? 14.917 4.347 -16.405 1.00 87.81 195 LEU A N 1
ATOM 1616 C CA . LEU A 1 195 ? 15.466 3.782 -15.172 1.00 87.81 195 LEU A CA 1
ATOM 1617 C C . LEU A 1 195 ? 14.630 4.168 -13.950 1.00 87.81 195 LEU A C 1
ATOM 1619 O O . LEU A 1 195 ? 14.375 3.309 -13.115 1.00 87.81 195 LEU A O 1
ATOM 1623 N N . LEU A 1 196 ? 14.220 5.436 -13.856 1.00 84.50 196 LEU A N 1
ATOM 1624 C CA . LEU A 1 196 ? 13.344 5.917 -12.790 1.00 84.50 196 LEU A CA 1
ATOM 1625 C C . LEU A 1 196 ? 11.997 5.202 -12.850 1.00 84.50 196 LEU A C 1
ATOM 1627 O O . LEU A 1 196 ? 11.594 4.622 -11.857 1.00 84.50 196 LEU A O 1
ATOM 1631 N N . GLU A 1 197 ? 11.376 5.121 -14.027 1.00 81.38 197 GLU A N 1
ATOM 1632 C CA . GLU A 1 197 ? 10.118 4.392 -14.207 1.00 81.38 197 GLU A CA 1
ATOM 1633 C C . GLU A 1 197 ? 10.248 2.907 -13.828 1.00 81.38 197 GLU A C 1
ATOM 1635 O O . GLU A 1 197 ? 9.405 2.374 -13.114 1.00 81.38 197 GLU A O 1
ATOM 1640 N N . ALA A 1 198 ? 11.325 2.236 -14.243 1.00 82.75 198 ALA A N 1
ATOM 1641 C CA . ALA A 1 198 ? 11.563 0.837 -13.898 1.00 82.75 198 ALA A CA 1
ATOM 1642 C C . ALA A 1 198 ? 11.832 0.626 -12.401 1.00 82.75 198 ALA A C 1
ATOM 1644 O O . ALA A 1 198 ? 11.371 -0.359 -11.824 1.00 82.75 198 ALA A O 1
ATOM 1645 N N . TYR A 1 199 ? 12.558 1.548 -11.764 1.00 78.94 199 TYR A N 1
ATOM 1646 C CA . TYR A 1 199 ? 12.770 1.553 -10.318 1.00 78.94 199 TYR A CA 1
ATOM 1647 C C . TYR A 1 199 ? 11.444 1.763 -9.578 1.00 78.94 199 TYR A C 1
ATOM 1649 O O . TYR A 1 199 ? 11.075 0.965 -8.714 1.00 78.94 199 TYR A O 1
ATOM 1657 N N . ASP A 1 200 ? 10.679 2.769 -9.998 1.00 71.19 200 ASP A N 1
ATOM 1658 C CA . ASP A 1 200 ? 9.367 3.104 -9.459 1.00 71.19 200 ASP A CA 1
ATOM 1659 C C . ASP A 1 200 ? 8.361 1.990 -9.679 1.00 71.19 200 ASP A C 1
ATOM 1661 O O . ASP A 1 200 ? 7.445 1.871 -8.879 1.00 71.19 200 ASP A O 1
ATOM 1665 N N . GLN A 1 201 ? 8.527 1.143 -10.696 1.00 70.81 201 GLN A N 1
ATOM 1666 C CA . GLN A 1 201 ? 7.687 -0.025 -10.967 1.00 70.81 201 GLN A CA 1
ATOM 1667 C C . GLN A 1 201 ? 8.222 -1.323 -10.347 1.00 70.81 201 GLN A C 1
ATOM 1669 O O . GLN A 1 201 ? 7.476 -2.291 -10.314 1.00 70.81 201 GLN A O 1
ATOM 1674 N N . MET A 1 202 ? 9.439 -1.348 -9.789 1.00 71.06 202 MET A N 1
ATOM 1675 C CA . MET A 1 202 ? 10.147 -2.584 -9.410 1.00 71.06 202 MET A CA 1
ATOM 1676 C C . MET A 1 202 ? 10.257 -3.583 -10.570 1.00 71.06 202 MET A C 1
ATOM 1678 O O . MET A 1 202 ? 10.230 -4.794 -10.360 1.00 71.06 202 MET A O 1
ATOM 1682 N N . ASP A 1 203 ? 10.373 -3.082 -11.798 1.00 75.00 203 ASP A N 1
ATOM 1683 C CA . ASP A 1 203 ? 10.483 -3.902 -12.996 1.00 75.00 203 ASP A CA 1
ATOM 1684 C C . ASP A 1 203 ? 11.967 -4.220 -13.276 1.00 75.00 203 ASP A C 1
ATOM 1686 O O . ASP A 1 203 ? 12.672 -3.388 -13.862 1.00 75.00 203 ASP A O 1
ATOM 1690 N N . PRO A 1 204 ? 12.487 -5.404 -12.881 1.00 75.00 204 PRO A N 1
ATOM 1691 C CA . PRO A 1 204 ? 13.874 -5.772 -13.170 1.00 75.00 204 PRO A CA 1
ATOM 1692 C C . PRO A 1 204 ? 14.163 -5.814 -14.678 1.00 75.00 204 PRO A C 1
ATOM 1694 O O . PRO A 1 204 ? 15.296 -5.564 -15.099 1.00 75.00 204 PRO A O 1
ATOM 1697 N N . ASP A 1 205 ? 13.147 -6.088 -15.498 1.00 77.69 205 ASP A N 1
ATOM 1698 C CA . ASP A 1 205 ? 13.261 -6.091 -16.952 1.00 77.69 205 ASP A CA 1
ATOM 1699 C C . ASP A 1 205 ? 13.345 -4.662 -17.510 1.00 77.69 205 ASP A C 1
ATOM 1701 O O . ASP A 1 205 ? 14.168 -4.354 -18.377 1.00 77.69 205 ASP A O 1
ATOM 1705 N N . GLY A 1 206 ? 12.566 -3.751 -16.931 1.00 82.38 206 GLY A N 1
ATOM 1706 C CA . GLY A 1 206 ? 12.639 -2.312 -17.167 1.00 82.38 206 GLY A CA 1
ATOM 1707 C C . GLY A 1 206 ? 14.011 -1.721 -16.827 1.00 82.38 206 GLY A C 1
ATOM 1708 O O . GLY A 1 206 ? 14.521 -0.888 -17.579 1.00 82.38 206 GLY A O 1
ATOM 1709 N N . VAL A 1 207 ? 14.664 -2.184 -15.752 1.00 84.81 207 VAL A N 1
ATOM 1710 C CA . VAL A 1 207 ? 16.024 -1.740 -15.390 1.00 84.81 207 VAL A CA 1
ATOM 1711 C C . VAL A 1 207 ? 17.020 -2.148 -16.474 1.00 84.81 207 VAL A C 1
ATOM 1713 O O . VAL A 1 207 ? 17.836 -1.331 -16.910 1.00 84.81 207 VAL A O 1
ATOM 1716 N N . LEU A 1 208 ? 16.939 -3.380 -16.981 1.00 84.44 208 LEU A N 1
ATOM 1717 C CA . LEU A 1 208 ? 17.785 -3.790 -18.101 1.00 84.44 208 LEU A CA 1
ATOM 1718 C C . LEU A 1 208 ? 17.472 -3.035 -19.385 1.00 84.44 208 LEU A C 1
ATOM 1720 O O . LEU A 1 208 ? 18.408 -2.629 -20.080 1.00 84.44 208 LEU A O 1
ATOM 1724 N N . LEU A 1 209 ? 16.198 -2.765 -19.669 1.00 85.69 209 LEU A N 1
ATOM 1725 C CA . LEU A 1 209 ? 15.805 -1.923 -20.793 1.00 85.69 209 LEU A CA 1
ATOM 1726 C C . LEU A 1 209 ? 16.397 -0.513 -20.662 1.00 85.69 209 LEU A C 1
ATOM 1728 O O . LEU A 1 209 ? 16.849 0.072 -21.654 1.00 85.69 209 LEU A O 1
ATOM 1732 N N . ALA A 1 210 ? 16.447 0.038 -19.451 1.00 88.00 210 ALA A N 1
ATOM 1733 C CA . ALA A 1 210 ? 17.050 1.336 -19.180 1.00 88.00 210 ALA A CA 1
ATOM 1734 C C . ALA A 1 210 ? 18.568 1.328 -19.408 1.00 88.00 210 ALA A C 1
ATOM 1736 O O . ALA A 1 210 ? 19.099 2.263 -20.007 1.00 88.00 210 ALA A O 1
ATOM 1737 N N . LEU A 1 211 ? 19.256 0.262 -18.995 1.00 85.31 211 LEU A N 1
ATOM 1738 C CA . LEU A 1 211 ? 20.717 0.160 -19.062 1.00 85.31 211 LEU A CA 1
ATOM 1739 C C . LEU A 1 211 ? 21.250 -0.265 -20.435 1.00 85.31 211 LEU A C 1
ATOM 1741 O O . LEU A 1 211 ? 22.295 0.220 -20.859 1.00 85.31 211 LEU A O 1
ATOM 1745 N N . THR A 1 212 ? 20.558 -1.174 -21.119 1.00 85.06 212 THR A N 1
ATOM 1746 C CA . THR A 1 212 ? 21.061 -1.856 -22.327 1.00 85.06 212 THR A CA 1
ATOM 1747 C C . THR A 1 212 ? 20.263 -1.536 -23.588 1.00 85.06 212 THR A C 1
ATOM 1749 O O . THR A 1 212 ? 20.711 -1.811 -24.701 1.00 85.06 212 THR A O 1
ATOM 1752 N N . GLY A 1 213 ? 19.060 -0.980 -23.428 1.00 84.06 213 GLY A N 1
ATOM 1753 C CA . GLY A 1 213 ? 18.102 -0.808 -24.517 1.00 84.06 213 GLY A CA 1
ATOM 1754 C C . GLY A 1 213 ? 17.370 -2.078 -24.900 1.00 84.06 213 GLY A C 1
ATOM 1755 O O . GLY A 1 213 ? 16.638 -2.049 -25.886 1.00 84.06 213 GLY A O 1
ATOM 1756 N N . ARG A 1 214 ? 17.551 -3.146 -24.121 1.00 81.19 214 ARG A N 1
ATOM 1757 C CA . ARG A 1 214 ? 16.954 -4.453 -24.339 1.00 81.19 214 ARG A CA 1
ATOM 1758 C C . ARG A 1 214 ? 16.393 -5.028 -23.048 1.00 81.19 214 ARG A C 1
ATOM 1760 O O . ARG A 1 214 ? 16.917 -4.770 -21.966 1.00 81.19 214 ARG A O 1
ATOM 1767 N N . ARG A 1 215 ? 15.337 -5.813 -23.189 1.00 78.31 215 ARG A N 1
ATOM 1768 C CA . ARG A 1 215 ? 14.714 -6.603 -22.127 1.00 78.31 215 ARG A CA 1
ATOM 1769 C C . ARG A 1 215 ? 15.414 -7.959 -21.988 1.00 78.31 215 ARG A C 1
ATOM 1771 O O . ARG A 1 215 ? 16.005 -8.463 -22.942 1.00 78.31 215 ARG A O 1
ATOM 1778 N N . LEU A 1 216 ? 15.343 -8.567 -20.809 1.00 72.19 216 LEU A N 1
ATOM 1779 C CA . LEU A 1 216 ? 15.866 -9.893 -20.473 1.00 72.19 216 LEU A CA 1
ATOM 1780 C C . LEU A 1 216 ? 15.356 -10.954 -21.460 1.00 72.19 216 LEU A C 1
ATOM 1782 O O . LEU A 1 216 ? 16.142 -11.805 -21.880 1.00 72.19 216 LEU A O 1
ATOM 1786 N N . TYR A 1 217 ? 14.097 -10.864 -21.919 1.00 68.19 217 TYR A N 1
ATOM 1787 C CA . TYR A 1 217 ? 13.545 -11.851 -22.862 1.00 68.19 217 TYR A CA 1
ATOM 1788 C C . TYR A 1 217 ? 14.224 -11.797 -24.235 1.00 68.19 217 TYR A C 1
ATOM 1790 O O . TYR A 1 217 ? 14.283 -12.804 -24.939 1.00 68.19 217 TYR A O 1
ATOM 1798 N N . GLU A 1 218 ? 14.782 -10.644 -24.620 1.00 70.75 218 GLU A N 1
ATOM 1799 C CA . GLU A 1 218 ? 15.580 -10.496 -25.845 1.00 70.75 218 GLU A CA 1
ATOM 1800 C C . GLU A 1 218 ? 16.964 -11.152 -25.712 1.00 70.75 218 GLU A C 1
ATOM 1802 O O . GLU A 1 218 ? 17.693 -11.271 -26.698 1.00 70.75 218 GLU A O 1
ATOM 1807 N N . HIS A 1 219 ? 17.304 -11.593 -24.499 1.00 67.81 219 HIS A N 1
ATOM 1808 C CA . HIS A 1 219 ? 18.452 -12.419 -24.147 1.00 67.81 219 HIS A CA 1
ATOM 1809 C C . HIS A 1 219 ? 18.039 -13.841 -23.720 1.00 67.81 219 HIS A C 1
ATOM 1811 O O . HIS A 1 219 ? 18.793 -14.516 -23.021 1.00 67.81 219 HIS A O 1
ATOM 1817 N N . GLU A 1 220 ? 16.851 -14.295 -24.141 1.00 62.00 220 GLU A N 1
ATOM 1818 C CA . GLU A 1 220 ? 16.302 -15.639 -23.887 1.00 62.00 220 GLU A CA 1
ATOM 1819 C C . GLU A 1 220 ? 15.947 -15.932 -22.414 1.00 62.00 220 GLU A C 1
ATOM 1821 O O . GLU A 1 220 ? 15.594 -17.060 -22.087 1.00 62.00 220 GLU A O 1
ATOM 1826 N N . ALA A 1 221 ? 15.973 -14.945 -21.516 1.00 61.12 221 ALA A N 1
ATOM 1827 C CA . ALA A 1 221 ? 15.633 -15.122 -20.100 1.00 61.12 221 ALA A CA 1
ATOM 1828 C C . ALA A 1 221 ? 14.413 -14.274 -19.709 1.00 61.12 221 ALA A C 1
ATOM 1830 O O . ALA A 1 221 ? 14.269 -13.156 -20.175 1.00 61.12 221 ALA A O 1
ATOM 1831 N N . ALA A 1 222 ? 13.508 -14.761 -18.862 1.00 56.62 222 ALA A N 1
ATOM 1832 C CA . ALA A 1 222 ? 12.337 -13.977 -18.470 1.00 56.62 222 ALA A CA 1
ATOM 1833 C C . ALA A 1 222 ? 12.599 -13.158 -17.198 1.00 56.62 222 ALA A C 1
ATOM 1835 O O . ALA A 1 222 ? 13.267 -13.579 -16.255 1.00 56.62 222 ALA A O 1
ATOM 1836 N N . ALA A 1 223 ? 12.055 -11.951 -17.150 1.00 61.09 223 ALA A N 1
ATOM 1837 C CA . ALA A 1 223 ? 11.975 -11.168 -15.929 1.00 61.09 223 ALA A CA 1
ATOM 1838 C C . ALA A 1 223 ? 10.771 -10.247 -16.004 1.00 61.09 223 ALA A C 1
ATOM 1840 O O . ALA A 1 223 ? 10.365 -9.834 -17.089 1.00 61.09 223 ALA A O 1
ATOM 1841 N N . GLY A 1 224 ? 10.190 -9.956 -14.848 1.00 58.19 224 GLY A N 1
ATOM 1842 C CA . GLY A 1 224 ? 9.040 -9.075 -14.775 1.00 58.19 224 GLY A CA 1
ATOM 1843 C C . GLY A 1 224 ? 8.478 -8.972 -13.369 1.00 58.19 224 GLY A C 1
ATOM 1844 O O . GLY A 1 224 ? 9.026 -9.507 -12.401 1.00 58.19 224 GLY A O 1
ATOM 1845 N N . LEU A 1 225 ? 7.364 -8.259 -13.275 1.00 56.38 225 LEU A N 1
ATOM 1846 C CA . LEU A 1 225 ? 6.561 -8.168 -12.069 1.00 56.38 225 LEU A CA 1
ATOM 1847 C C . LEU A 1 225 ? 5.617 -9.357 -12.002 1.00 56.38 225 LEU A C 1
ATOM 1849 O O . LEU A 1 225 ? 4.787 -9.550 -12.891 1.00 56.38 225 LEU A O 1
ATOM 1853 N N . TRP A 1 226 ? 5.724 -10.125 -10.926 1.00 62.50 226 TRP A N 1
ATOM 1854 C CA . TRP A 1 226 ? 4.854 -11.265 -10.694 1.00 62.50 226 TRP A CA 1
ATOM 1855 C C . TRP A 1 226 ? 3.868 -10.921 -9.593 1.00 62.50 226 TRP A C 1
ATOM 1857 O O . TRP A 1 226 ? 4.243 -10.408 -8.532 1.00 62.50 226 TRP A O 1
ATOM 1867 N N . LYS A 1 227 ? 2.595 -11.203 -9.867 1.00 63.38 227 LYS A N 1
ATOM 1868 C CA . LYS A 1 227 ? 1.567 -11.213 -8.833 1.00 63.38 227 LYS A CA 1
ATOM 1869 C C . LYS A 1 227 ? 1.816 -12.447 -7.985 1.00 63.38 227 LYS A C 1
ATOM 1871 O O . LYS A 1 227 ? 2.022 -13.531 -8.526 1.00 63.38 227 LYS A O 1
ATOM 1876 N N . GLU A 1 228 ? 1.832 -12.283 -6.672 1.00 61.62 228 GLU A N 1
ATOM 1877 C CA . GLU A 1 228 ? 1.816 -13.451 -5.804 1.00 61.62 228 GLU A CA 1
ATOM 1878 C C . GLU A 1 228 ? 0.426 -14.083 -5.946 1.00 61.62 228 GLU A C 1
ATOM 1880 O O . GLU A 1 228 ? -0.570 -13.496 -5.514 1.00 61.62 228 GLU A O 1
ATOM 1885 N N . ASP A 1 229 ? 0.339 -15.226 -6.635 1.00 52.12 229 ASP A N 1
ATOM 1886 C CA . ASP A 1 229 ? -0.892 -16.009 -6.647 1.00 52.12 229 ASP A CA 1
ATOM 1887 C C . ASP A 1 229 ? -1.242 -16.280 -5.187 1.00 52.12 229 ASP A C 1
ATOM 1889 O O . ASP A 1 229 ? -0.422 -16.817 -4.434 1.00 52.12 229 ASP A O 1
ATOM 1893 N N . LYS A 1 230 ? -2.449 -15.875 -4.768 1.00 45.97 230 LYS A N 1
ATOM 1894 C CA . LYS A 1 230 ? -3.002 -16.331 -3.495 1.00 45.97 230 LYS A CA 1
ATOM 1895 C C . LYS A 1 230 ? -2.956 -17.845 -3.585 1.00 45.97 230 LYS A C 1
ATOM 1897 O O . LYS A 1 230 ? -3.695 -18.414 -4.384 1.00 45.97 230 LYS A O 1
ATOM 1902 N N . GLN A 1 231 ? -2.042 -18.470 -2.847 1.00 39.28 231 GLN A N 1
ATOM 1903 C CA . GLN A 1 231 ? -2.024 -19.912 -2.693 1.00 39.28 231 GLN A CA 1
ATOM 1904 C C . GLN A 1 231 ? -3.453 -20.288 -2.315 1.00 39.28 231 GLN A C 1
ATOM 1906 O O . GLN A 1 231 ? -3.934 -19.911 -1.247 1.00 39.28 231 GLN A O 1
ATOM 1911 N N . GLU A 1 232 ? -4.168 -20.933 -3.237 1.00 35.06 232 GLU A N 1
ATOM 1912 C CA . GLU A 1 232 ? -5.335 -21.703 -2.864 1.00 35.06 232 GLU A CA 1
ATOM 1913 C C . GLU A 1 232 ? -4.803 -22.675 -1.818 1.00 35.06 232 GLU A C 1
ATOM 1915 O O . GLU A 1 232 ? -4.002 -23.558 -2.143 1.00 35.06 232 GLU A O 1
ATOM 1920 N N . ASP A 1 233 ? -5.179 -22.451 -0.558 1.00 35.44 233 ASP A N 1
ATOM 1921 C CA . ASP A 1 233 ? -5.150 -23.486 0.461 1.00 35.44 233 ASP A CA 1
ATOM 1922 C C . ASP A 1 233 ? -5.883 -24.675 -0.159 1.00 35.44 233 ASP A C 1
ATOM 1924 O O . ASP A 1 233 ? -7.114 -24.708 -0.248 1.00 35.44 233 ASP A O 1
ATOM 1928 N N . LYS A 1 234 ? -5.113 -25.615 -0.711 1.00 32.06 234 LYS A N 1
ATOM 1929 C CA . LYS A 1 234 ? -5.675 -26.874 -1.168 1.00 32.06 234 LYS A CA 1
ATOM 1930 C C . LYS A 1 234 ? -6.209 -27.583 0.079 1.00 32.06 234 LYS A C 1
ATOM 1932 O O . LYS A 1 234 ? -5.484 -27.632 1.074 1.00 32.06 234 LYS A O 1
ATOM 1937 N N . PRO A 1 23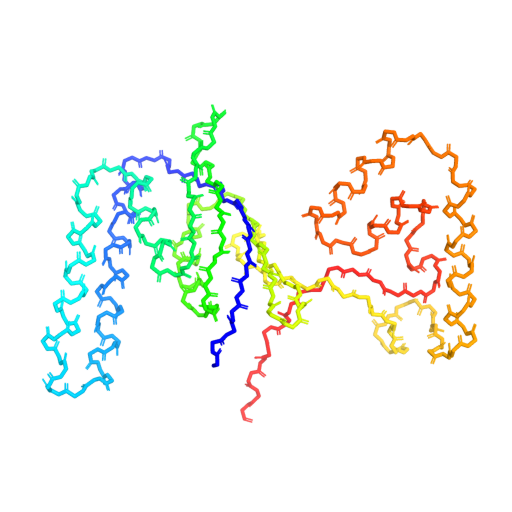5 ? -7.451 -28.091 0.024 1.00 42.81 235 PRO A N 1
ATOM 1938 C CA . PRO A 1 235 ? -8.100 -28.743 1.155 1.00 42.81 235 PRO A CA 1
ATOM 1939 C C . PRO A 1 235 ? -7.344 -29.983 1.644 1.00 42.81 235 PRO A C 1
ATOM 1941 O O . PRO A 1 235 ? -6.649 -30.628 0.821 1.00 42.81 235 PRO A O 1
#